Protein AF-A0A381VJJ0-F1 (afdb_monomer)

pLDDT: mean 94.9, std 9.81, range [39.0, 98.88]

Solvent-accessible surface area (backbone atoms only — not comparable to full-atom values): 10688 Å² total; per-residue (Å²): 139,96,81,84,80,73,72,69,49,71,66,36,30,53,50,20,60,63,44,34,58,48,12,39,58,33,55,60,83,26,40,67,36,58,73,66,89,58,68,87,66,42,59,79,47,52,58,55,53,30,65,76,66,66,60,49,62,73,43,30,40,36,33,40,50,33,49,38,34,56,57,55,45,42,50,48,73,74,34,70,64,38,42,60,36,30,27,16,73,27,61,51,28,51,76,65,29,49,76,95,42,43,93,38,42,46,74,39,46,63,56,58,61,99,63,57,72,55,70,22,39,28,28,38,24,65,74,32,56,32,50,28,50,65,72,43,31,36,38,22,41,34,40,45,57,44,28,22,66,77,42,33,39,38,28,36,54,35,26,92,49,69,69,33,41,55,48,39,66,50,68,57,53,48,66,61,38,74,39,44,59,68,55,46,55,52,48,32,59,76,29,67,46,78,51,52,74,47,74,46,70,108

Radius of gyration: 16.68 Å; Cα contacts (8 Å, |Δi|>4): 394; chains: 1; bounding box: 37×37×48 Å

Sequence (202 aa):
VKSRASSKSEKDRSLAKEFGEAFFDGDRSHGYGGFNYNPRFWEPVIPTFIEHWNLKSGDSILDVGCAKGFMIFDFYRMIEGLKVSGIDISEYAIKNSVKEVQDFIQVASADNLPYEDNSFDYAISITTVHNLERDGVIKALRELERVSRKGSFITVDAYTNNDEKERMYAWNLTAKTILHVDEWKELFKEAEYKGDYYWFMP

Organism: NCBI:txid408172

InterPro domains:
  IPR025714 Methyltran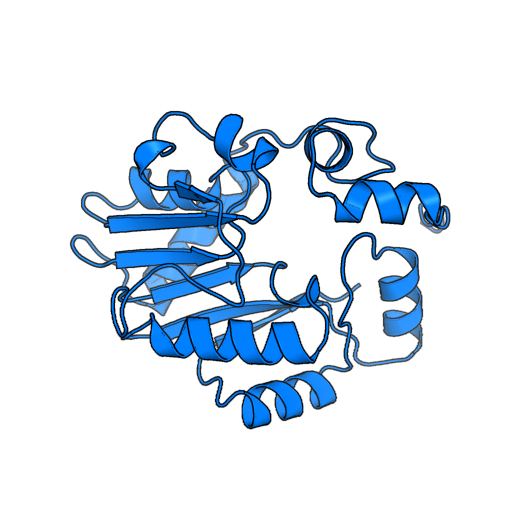sferase domain [PF13847] (56-191)
  IPR029063 S-adenosyl-L-methionine-dependent methyltransferase superfamily [G3DSA:3.40.50.150] (44-198)
  IPR029063 S-adenosyl-L-methionine-dependent methyltransferase superfamily [SSF53335] (17-201)

Mean predicted aligned error: 3.63 Å

Structure (mmCIF, N/CA/C/O backbone):
data_AF-A0A381VJJ0-F1
#
_entry.id   AF-A0A381VJJ0-F1
#
loop_
_atom_site.group_PDB
_atom_site.id
_atom_site.type_symbol
_atom_site.label_atom_id
_atom_site.label_alt_id
_atom_site.label_comp_id
_atom_site.label_asym_id
_atom_site.label_entity_id
_atom_site.label_seq_id
_atom_site.pdbx_PDB_ins_code
_atom_site.Cartn_x
_atom_site.Cartn_y
_atom_site.Cartn_z
_atom_site.occupancy
_atom_site.B_iso_or_equiv
_atom_site.auth_seq_id
_atom_site.auth_comp_id
_atom_site.auth_asym_id
_atom_site.auth_atom_id
_atom_site.pdbx_PDB_model_num
ATOM 1 N N . VAL A 1 1 ? -5.357 4.025 -31.459 1.00 39.44 1 VAL A N 1
ATOM 2 C CA . VAL A 1 1 ? -4.574 5.078 -30.768 1.00 39.44 1 VAL A CA 1
ATOM 3 C C . VAL A 1 1 ? -3.246 4.467 -30.315 1.00 39.44 1 VAL A C 1
ATOM 5 O O . VAL A 1 1 ? -3.155 3.939 -29.220 1.00 39.44 1 VAL A O 1
ATOM 8 N N . LYS A 1 2 ? -2.249 4.418 -31.211 1.00 39.00 2 LYS A N 1
ATOM 9 C CA . LYS A 1 2 ? -0.909 3.827 -30.994 1.00 39.00 2 LYS A CA 1
ATOM 10 C C . LYS A 1 2 ? 0.119 4.942 -30.744 1.00 39.00 2 LYS A C 1
ATOM 12 O O . LYS A 1 2 ? 1.057 5.120 -31.509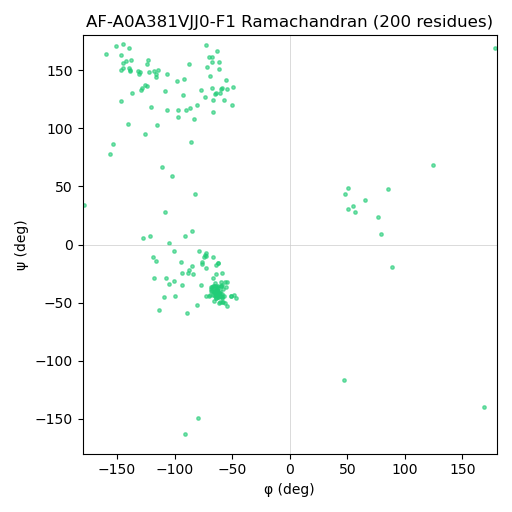 1.00 39.00 2 LYS A O 1
ATOM 17 N N . SER A 1 3 ? -0.088 5.756 -29.713 1.00 43.22 3 SER A N 1
ATOM 18 C CA . SER A 1 3 ? 0.877 6.803 -29.356 1.00 43.22 3 SER A CA 1
ATOM 19 C C . SER A 1 3 ? 0.790 7.139 -27.871 1.00 43.22 3 SER A C 1
ATOM 21 O O . SER A 1 3 ? 0.031 8.031 -27.498 1.00 43.22 3 SER A O 1
ATOM 23 N N . ARG A 1 4 ? 1.519 6.394 -27.029 1.00 43.59 4 ARG A N 1
ATOM 24 C CA . ARG A 1 4 ? 2.005 6.827 -25.694 1.00 43.59 4 ARG A CA 1
ATOM 25 C C . ARG A 1 4 ? 2.839 5.754 -24.973 1.00 43.59 4 ARG A C 1
ATOM 27 O O . ARG A 1 4 ? 2.828 5.671 -23.756 1.00 43.59 4 ARG A O 1
ATOM 34 N N . ALA A 1 5 ? 3.601 4.952 -25.712 1.00 47.62 5 ALA A N 1
ATOM 35 C CA . ALA A 1 5 ? 4.663 4.136 -25.129 1.00 47.62 5 ALA A CA 1
ATOM 36 C C . ALA A 1 5 ? 6.008 4.702 -25.597 1.00 47.62 5 ALA A C 1
ATOM 38 O O . ALA A 1 5 ? 6.703 4.100 -26.407 1.00 47.62 5 ALA A O 1
ATOM 39 N N . SER A 1 6 ? 6.351 5.916 -25.158 1.00 56.00 6 SER A N 1
ATOM 40 C CA . SER A 1 6 ? 7.765 6.288 -25.126 1.00 56.00 6 SER A CA 1
ATOM 41 C C . SER A 1 6 ? 8.402 5.395 -24.065 1.00 56.00 6 SER A C 1
ATOM 43 O O . SER A 1 6 ? 8.023 5.491 -22.895 1.00 56.00 6 SER A O 1
ATOM 45 N N . SER A 1 7 ? 9.300 4.496 -24.466 1.00 60.31 7 SER A N 1
ATOM 46 C CA . SER A 1 7 ? 10.052 3.651 -23.539 1.00 60.31 7 SER A CA 1
ATOM 47 C C . SER A 1 7 ? 10.671 4.521 -22.442 1.00 60.31 7 SER A C 1
ATOM 49 O O . SER A 1 7 ? 11.431 5.441 -22.748 1.00 60.31 7 SER A O 1
ATOM 51 N N . LYS A 1 8 ? 10.319 4.261 -21.180 1.00 73.88 8 LYS A N 1
ATOM 52 C CA . LYS A 1 8 ? 10.880 4.977 -20.025 1.00 73.88 8 LYS A CA 1
ATOM 53 C C . LYS A 1 8 ? 12.373 4.687 -19.925 1.00 73.88 8 LYS A C 1
ATOM 55 O O . LYS A 1 8 ? 12.755 3.514 -19.971 1.00 73.88 8 LYS A O 1
ATOM 60 N N . SER A 1 9 ? 13.197 5.727 -19.796 1.00 85.06 9 SER A N 1
ATOM 61 C CA . SER A 1 9 ? 14.645 5.547 -19.688 1.00 85.06 9 SER A CA 1
ATOM 62 C C . SER A 1 9 ? 15.014 4.869 -18.365 1.00 85.06 9 SER A C 1
ATOM 64 O O . SER A 1 9 ? 14.268 4.939 -17.386 1.00 85.06 9 SER A O 1
ATOM 66 N N . GLU A 1 10 ? 16.178 4.221 -18.305 1.00 85.75 10 GLU A N 1
ATOM 67 C CA . GLU A 1 10 ? 16.691 3.658 -17.046 1.00 85.75 10 GLU A CA 1
ATOM 68 C C . GLU A 1 10 ? 16.856 4.734 -15.968 1.00 85.75 10 GLU A C 1
ATOM 70 O O . GLU A 1 10 ? 16.573 4.487 -14.798 1.00 85.75 10 GLU A O 1
ATOM 75 N N . LYS A 1 11 ? 17.227 5.955 -16.375 1.00 88.31 11 LYS A N 1
ATOM 76 C CA . LYS A 1 11 ? 17.308 7.114 -15.485 1.00 88.31 11 LYS A CA 1
ATOM 77 C C . LYS A 1 11 ? 15.945 7.462 -14.883 1.00 88.31 11 LYS A C 1
ATOM 79 O O . LYS A 1 11 ? 15.864 7.662 -13.674 1.00 88.31 11 LYS A O 1
ATOM 84 N N . ASP A 1 12 ? 14.882 7.481 -15.692 1.00 88.94 12 ASP A N 1
ATOM 85 C CA . ASP A 1 12 ? 13.526 7.749 -15.195 1.00 88.94 12 ASP A CA 1
ATOM 86 C C . ASP A 1 12 ? 13.083 6.680 -14.195 1.00 88.94 12 ASP A C 1
ATOM 88 O O . ASP A 1 12 ? 12.519 7.001 -13.154 1.00 88.94 12 ASP A O 1
ATOM 92 N N . ARG A 1 13 ? 13.377 5.405 -14.485 1.00 90.12 13 ARG A N 1
ATOM 93 C CA . ARG A 1 13 ? 13.062 4.278 -13.593 1.00 90.12 13 ARG A CA 1
ATOM 94 C C . ARG A 1 13 ? 13.844 4.350 -12.283 1.00 90.12 13 ARG A C 1
ATOM 96 O O . ARG A 1 13 ? 13.287 4.030 -11.240 1.00 90.12 13 ARG A O 1
ATOM 103 N N . SER A 1 14 ? 15.112 4.761 -12.323 1.00 91.00 14 SER A N 1
ATOM 104 C CA . SER A 1 14 ? 15.922 4.953 -11.114 1.00 91.00 14 SER A CA 1
ATOM 105 C C . SER A 1 14 ? 15.310 6.021 -10.212 1.00 91.00 14 SER A C 1
ATOM 107 O O . SER A 1 14 ? 15.063 5.745 -9.045 1.00 91.00 14 SER A O 1
ATOM 109 N N . LEU A 1 15 ? 14.984 7.191 -10.773 1.00 91.88 15 LEU A N 1
ATOM 110 C CA . LEU A 1 15 ? 14.352 8.285 -10.029 1.00 91.88 15 LEU A CA 1
ATOM 111 C C . LEU A 1 15 ? 12.967 7.895 -9.495 1.00 91.88 15 LEU A C 1
ATOM 113 O O . LEU A 1 15 ? 12.618 8.228 -8.367 1.00 91.88 15 LEU A O 1
ATOM 117 N N . ALA A 1 16 ? 12.180 7.156 -10.282 1.00 92.94 16 ALA A N 1
ATOM 118 C CA . ALA A 1 16 ? 10.869 6.671 -9.859 1.00 92.94 16 ALA A CA 1
ATOM 119 C C . ALA A 1 16 ? 10.960 5.755 -8.627 1.00 92.94 16 ALA A C 1
ATOM 121 O O . ALA A 1 16 ? 10.153 5.865 -7.708 1.00 92.94 16 ALA A O 1
ATOM 122 N N . LYS A 1 17 ? 11.963 4.867 -8.594 1.00 93.75 17 LYS A N 1
ATOM 123 C CA . LYS A 1 17 ? 12.179 3.880 -7.521 1.00 93.75 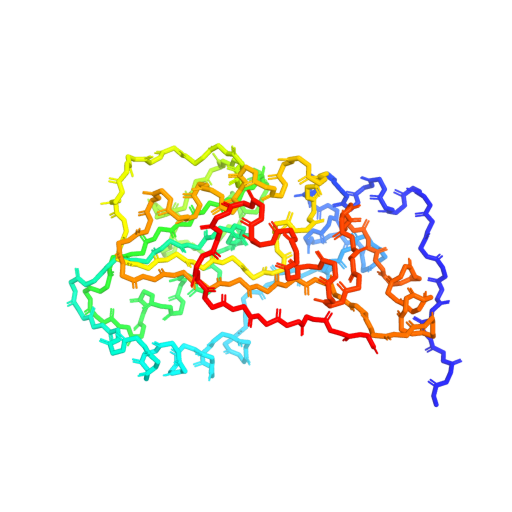17 LYS A CA 1
ATOM 124 C C . LYS A 1 17 ? 12.686 4.478 -6.209 1.00 93.75 17 LYS A C 1
ATOM 126 O O . LYS A 1 17 ? 12.715 3.768 -5.210 1.00 93.75 17 LYS A O 1
ATOM 131 N N . GLU A 1 18 ? 13.072 5.751 -6.200 1.00 94.81 18 GLU A N 1
ATOM 132 C CA . GLU A 1 18 ? 13.364 6.486 -4.965 1.00 94.81 18 GLU A CA 1
ATOM 133 C C . GLU A 1 18 ? 12.081 6.889 -4.227 1.00 94.81 18 GLU A C 1
ATOM 135 O O . GLU A 1 18 ? 12.143 7.237 -3.051 1.00 94.81 18 GLU A O 1
ATOM 140 N N . PHE A 1 19 ? 10.924 6.865 -4.907 1.00 96.62 19 PHE A N 1
ATOM 141 C CA . PHE A 1 19 ? 9.634 7.303 -4.366 1.00 96.62 19 PHE A CA 1
ATOM 142 C C . PHE A 1 19 ? 9.700 8.700 -3.720 1.00 96.62 19 PHE A C 1
ATOM 144 O O . PHE A 1 19 ? 8.987 8.997 -2.768 1.00 96.62 19 PHE A O 1
ATOM 151 N N . GLY A 1 20 ? 10.575 9.575 -4.220 1.00 96.81 20 GLY A N 1
ATOM 152 C CA . GLY A 1 20 ? 10.756 10.935 -3.715 1.00 96.81 20 GLY A CA 1
ATOM 153 C C . GLY A 1 20 ? 9.866 11.963 -4.415 1.00 96.81 20 GLY A C 1
ATOM 154 O O . GLY A 1 20 ? 8.920 11.632 -5.133 1.00 96.81 20 GLY A O 1
ATOM 155 N N . GLU A 1 21 ? 10.226 13.236 -4.263 1.00 97.31 21 GLU A N 1
ATOM 156 C CA . GLU A 1 21 ? 9.551 14.365 -4.918 1.00 97.31 21 GLU A CA 1
ATOM 157 C C . GLU A 1 21 ? 9.387 14.158 -6.427 1.00 97.31 21 GLU A C 1
ATOM 159 O O . GLU A 1 21 ? 8.302 14.362 -6.964 1.00 97.31 21 GLU A O 1
ATOM 164 N N . ALA A 1 22 ? 10.435 13.683 -7.110 1.00 95.69 22 ALA A N 1
ATOM 165 C CA . ALA A 1 22 ? 10.405 13.462 -8.553 1.00 95.69 22 ALA A CA 1
ATOM 166 C C . ALA A 1 22 ? 9.290 12.493 -8.983 1.00 95.69 22 ALA A C 1
ATOM 168 O O . ALA A 1 22 ? 8.646 12.722 -10.006 1.00 95.69 22 ALA A O 1
ATOM 169 N N . PHE A 1 23 ? 9.042 11.442 -8.195 1.00 96.38 23 PHE A N 1
ATOM 170 C CA . PHE A 1 23 ? 7.993 10.461 -8.461 1.00 96.38 23 PHE A CA 1
ATOM 171 C C . PHE A 1 23 ? 6.598 11.039 -8.196 1.00 96.38 23 PHE A C 1
ATOM 173 O O . PHE A 1 23 ? 5.691 10.855 -9.007 1.00 96.38 23 PHE A O 1
ATOM 180 N N . PHE A 1 24 ? 6.408 11.754 -7.087 1.00 96.94 24 PHE A N 1
ATOM 181 C CA . PHE A 1 24 ? 5.088 12.257 -6.703 1.00 96.94 24 PHE A CA 1
ATOM 182 C C . PHE A 1 24 ? 4.689 13.535 -7.447 1.00 96.94 24 PHE A C 1
ATOM 184 O O . PHE A 1 24 ? 3.619 13.578 -8.055 1.00 96.94 24 PHE A O 1
ATOM 191 N N . ASP A 1 25 ? 5.548 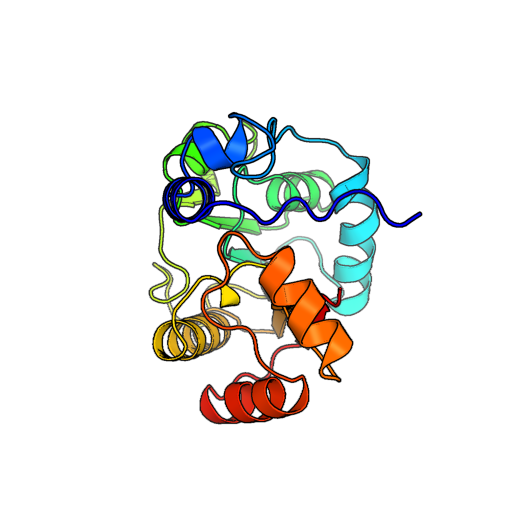14.550 -7.444 1.00 96.50 25 ASP A N 1
ATOM 192 C CA . ASP A 1 25 ? 5.221 15.914 -7.881 1.00 96.50 25 ASP A CA 1
ATOM 193 C C . ASP A 1 25 ? 6.197 16.488 -8.924 1.00 96.50 25 ASP A C 1
ATOM 195 O O . ASP A 1 25 ? 6.066 17.645 -9.320 1.00 96.50 25 ASP A O 1
ATOM 199 N N . GLY A 1 26 ? 7.152 15.684 -9.401 1.00 93.56 26 GLY A N 1
ATOM 200 C CA . GLY A 1 26 ? 8.068 16.051 -10.482 1.00 93.56 26 GLY A CA 1
ATOM 201 C C . GLY A 1 26 ? 7.461 15.936 -11.884 1.00 93.56 26 GLY A C 1
ATOM 202 O O . GLY A 1 26 ? 6.267 16.125 -12.101 1.00 93.56 26 GLY A O 1
ATOM 203 N N . ASP A 1 27 ? 8.295 15.624 -12.879 1.00 92.12 27 ASP A N 1
ATOM 204 C CA . ASP A 1 27 ? 7.814 15.381 -14.245 1.00 92.12 27 ASP A CA 1
ATOM 205 C C . ASP A 1 27 ? 6.995 14.080 -14.339 1.00 92.12 27 ASP A C 1
ATOM 207 O O . ASP A 1 27 ? 7.308 13.065 -13.709 1.00 92.12 27 ASP A O 1
ATOM 211 N N . ARG A 1 28 ? 5.969 14.073 -15.197 1.00 89.38 28 ARG A N 1
ATOM 212 C CA . ARG A 1 28 ? 5.138 12.890 -15.474 1.00 89.38 28 ARG A CA 1
ATOM 213 C C . ARG A 1 28 ? 5.940 11.727 -16.081 1.00 89.38 28 ARG A C 1
ATOM 215 O O . ARG A 1 28 ? 5.464 10.588 -16.110 1.00 89.38 28 ARG A O 1
ATOM 222 N N . SER A 1 29 ? 7.150 11.972 -16.583 1.00 87.75 29 SER A N 1
ATOM 223 C CA . SER A 1 29 ? 8.089 10.935 -17.001 1.00 87.75 29 SER A CA 1
ATOM 224 C C . SER A 1 29 ? 8.514 10.035 -15.837 1.00 87.75 29 SER A C 1
ATOM 226 O O . SER A 1 29 ? 8.627 8.828 -16.060 1.00 87.75 29 SER A O 1
ATOM 228 N N . HIS A 1 30 ? 8.658 10.585 -14.628 1.00 89.00 30 HIS A N 1
ATOM 229 C CA . HIS A 1 30 ? 9.230 9.916 -13.456 1.00 89.00 30 HIS A CA 1
ATOM 230 C C . HIS A 1 30 ? 8.195 9.255 -12.541 1.00 89.00 30 HIS A C 1
ATOM 232 O O . HIS A 1 30 ? 8.565 8.453 -11.697 1.00 89.00 30 HIS A O 1
ATOM 238 N N . GLY A 1 31 ? 6.910 9.571 -12.676 1.00 92.00 31 GLY A N 1
ATOM 239 C CA . GLY A 1 31 ? 5.883 9.056 -11.775 1.00 92.00 31 GLY A CA 1
ATOM 240 C C . GLY A 1 31 ? 4.560 9.774 -11.966 1.00 92.00 31 GLY A C 1
ATOM 241 O O . GLY A 1 31 ? 4.175 10.060 -13.099 1.00 92.00 31 GLY A O 1
ATOM 242 N N . TYR A 1 32 ? 3.852 10.062 -10.877 1.00 92.12 32 TYR A N 1
ATOM 243 C CA . TYR A 1 32 ? 2.535 10.701 -10.856 1.00 92.12 32 TYR A CA 1
ATOM 244 C C . TYR A 1 32 ? 2.506 12.092 -11.494 1.00 92.12 32 TYR A C 1
ATOM 246 O O . TYR A 1 32 ? 1.534 12.407 -12.181 1.00 92.12 32 TYR A O 1
ATOM 254 N N . GLY A 1 33 ? 3.574 12.877 -11.345 1.00 89.94 33 GLY A N 1
ATOM 255 C CA . GLY A 1 33 ? 3.706 14.195 -11.966 1.00 89.94 33 GLY A CA 1
ATOM 256 C C . GLY A 1 33 ? 2.709 15.238 -11.450 1.00 89.94 33 GLY A C 1
ATOM 257 O O . GLY A 1 33 ? 2.152 16.001 -12.239 1.00 89.94 33 GLY A O 1
ATOM 258 N N . GLY A 1 34 ? 2.424 15.204 -10.145 1.00 93.31 34 GLY A N 1
ATOM 259 C CA . GLY A 1 34 ? 1.447 16.056 -9.465 1.00 93.31 34 GLY A CA 1
ATOM 260 C C . GLY A 1 34 ? 0.405 15.230 -8.716 1.00 93.31 34 GLY A C 1
ATOM 261 O O . GLY A 1 34 ? -0.770 15.200 -9.098 1.00 93.31 34 GLY A O 1
ATOM 262 N N . PHE A 1 35 ? 0.825 14.547 -7.652 1.00 95.69 35 PHE A N 1
ATOM 263 C CA . PHE A 1 35 ? -0.027 13.650 -6.878 1.00 95.69 35 PHE A CA 1
ATOM 264 C C . PHE A 1 35 ? -0.800 14.435 -5.818 1.00 95.69 35 PHE A C 1
ATOM 266 O O . PHE A 1 35 ? -0.342 14.613 -4.690 1.00 95.69 35 PHE A O 1
ATOM 273 N N . ASN A 1 36 ? -1.972 14.935 -6.203 1.00 96.94 36 ASN A N 1
ATOM 274 C CA . ASN A 1 36 ? -2.854 15.722 -5.346 1.00 96.94 36 ASN A CA 1
ATOM 275 C C . ASN A 1 36 ? -4.159 14.980 -5.077 1.00 96.94 36 ASN A C 1
ATOM 277 O O . ASN A 1 36 ? -4.646 14.230 -5.928 1.00 96.94 36 ASN A O 1
ATOM 281 N N . TYR A 1 37 ? -4.737 15.238 -3.906 1.00 97.81 37 TYR A N 1
ATOM 282 C CA . TYR A 1 37 ? -6.012 14.657 -3.523 1.00 97.81 37 TYR A CA 1
ATOM 283 C C . TYR A 1 37 ? -7.104 15.034 -4.534 1.00 97.81 37 TYR A C 1
ATOM 285 O O . TYR A 1 37 ? -7.232 16.191 -4.943 1.00 97.81 37 TYR A O 1
ATOM 293 N N . ASN A 1 38 ? -7.900 14.045 -4.937 1.00 97.50 38 ASN A N 1
ATOM 294 C CA . ASN A 1 38 ? -9.089 14.260 -5.745 1.00 97.50 38 ASN A CA 1
ATOM 295 C C . ASN A 1 38 ? -10.155 13.223 -5.357 1.00 97.50 38 ASN A C 1
ATOM 297 O O . ASN A 1 38 ? -9.888 12.024 -5.491 1.00 97.50 38 ASN A O 1
ATOM 301 N N . PRO A 1 39 ? -11.359 13.661 -4.947 1.00 96.75 39 PRO A N 1
ATOM 302 C CA . PRO A 1 39 ? -12.411 12.773 -4.450 1.00 96.75 39 PRO A CA 1
ATOM 303 C C . PRO A 1 39 ? -12.844 11.706 -5.459 1.00 96.75 39 PRO A C 1
ATOM 305 O O . PRO A 1 39 ? -13.281 10.632 -5.075 1.00 96.75 39 PRO A O 1
ATOM 308 N N . ARG A 1 40 ? -12.664 11.940 -6.766 1.00 97.31 40 ARG A N 1
ATOM 309 C CA . ARG A 1 40 ? -13.094 10.999 -7.815 1.00 97.31 40 ARG A CA 1
ATOM 310 C C . ARG A 1 40 ? -12.410 9.628 -7.772 1.00 97.31 40 ARG A C 1
ATOM 312 O O . ARG A 1 40 ? -12.831 8.745 -8.511 1.00 97.31 40 ARG A O 1
ATOM 319 N N . PHE A 1 41 ? -11.299 9.500 -7.046 1.00 95.62 41 PHE A N 1
ATOM 320 C CA . PHE A 1 41 ? -10.494 8.282 -7.043 1.00 95.62 41 PHE A CA 1
ATOM 321 C C . PHE A 1 41 ? -10.955 7.298 -5.972 1.00 95.62 41 PHE A C 1
ATOM 323 O O . PHE A 1 41 ? -11.341 6.190 -6.328 1.00 95.62 41 PHE A O 1
ATOM 330 N N . TRP A 1 42 ? -10.942 7.692 -4.695 1.00 97.62 42 TRP A N 1
ATOM 331 C CA . TRP A 1 42 ? -11.217 6.766 -3.593 1.00 97.62 42 TRP A CA 1
ATOM 332 C C . TRP A 1 42 ? -12.639 6.873 -3.036 1.00 97.62 42 TRP A C 1
ATOM 334 O O . TRP A 1 42 ? -13.187 5.823 -2.712 1.00 97.62 42 TRP A O 1
ATOM 344 N N . GLU A 1 43 ? -13.301 8.043 -3.036 1.00 97.94 43 GLU A N 1
ATOM 345 C CA . GLU A 1 43 ? -14.713 8.154 -2.597 1.00 97.94 43 GLU A CA 1
ATOM 346 C C . GLU A 1 43 ? -15.644 7.104 -3.220 1.00 97.94 43 GLU A C 1
ATOM 348 O O . GLU A 1 43 ? -16.447 6.534 -2.485 1.00 97.94 43 GLU A O 1
ATOM 353 N N . PRO A 1 44 ? -15.571 6.796 -4.534 1.00 97.81 44 PRO A N 1
ATOM 354 C CA . PRO A 1 44 ? -16.458 5.800 -5.134 1.00 97.81 44 PRO A CA 1
ATOM 355 C C . PRO A 1 44 ? -16.064 4.356 -4.799 1.00 97.81 44 PRO A C 1
ATOM 357 O O . PRO A 1 44 ? -16.851 3.444 -5.030 1.00 97.81 44 PRO A O 1
ATOM 360 N N . VAL A 1 45 ? -14.846 4.140 -4.294 1.00 96.75 45 VAL A N 1
ATOM 361 C CA . VAL A 1 45 ? -14.285 2.820 -3.974 1.00 96.75 45 VAL A CA 1
ATOM 362 C C . VAL A 1 45 ? -14.533 2.452 -2.513 1.00 96.75 45 VAL A C 1
ATOM 364 O O . VAL A 1 45 ? -14.794 1.286 -2.228 1.00 96.75 45 VAL A O 1
ATOM 367 N N . ILE A 1 46 ? -14.507 3.423 -1.588 1.00 97.94 46 ILE A N 1
ATOM 368 C CA . ILE A 1 46 ? -14.756 3.175 -0.157 1.00 97.94 46 ILE A CA 1
ATOM 369 C C . ILE A 1 46 ? -16.062 2.385 0.084 1.00 97.94 46 ILE A C 1
ATOM 371 O O . ILE A 1 46 ? -16.005 1.409 0.834 1.00 97.94 46 ILE A O 1
ATOM 375 N N . PRO A 1 47 ? -17.210 2.691 -0.565 1.00 98.12 47 PRO A N 1
ATOM 376 C CA . PRO A 1 47 ? -18.440 1.914 -0.401 1.00 98.12 47 PRO A CA 1
ATOM 377 C C . PRO A 1 47 ? -18.295 0.422 -0.717 1.00 98.12 47 PRO A C 1
ATOM 379 O O . PRO A 1 47 ? -18.923 -0.394 -0.050 1.00 98.12 47 PRO A O 1
ATOM 382 N N . THR A 1 48 ? -17.433 0.049 -1.667 1.00 97.56 48 THR A N 1
ATOM 383 C CA . THR A 1 48 ? -17.164 -1.357 -1.997 1.00 97.56 48 THR A CA 1
ATOM 384 C C . THR A 1 48 ? -16.489 -2.083 -0.834 1.00 97.56 48 THR A C 1
ATOM 386 O O . THR A 1 48 ? -16.858 -3.211 -0.522 1.00 97.56 48 THR A O 1
ATOM 389 N N . PHE A 1 49 ? -15.541 -1.438 -0.143 1.00 97.56 49 PHE A N 1
ATOM 390 C CA . PHE A 1 49 ? -14.934 -2.006 1.066 1.00 97.56 49 PHE A CA 1
ATOM 391 C C . PHE A 1 49 ? -15.929 -2.073 2.230 1.00 97.56 49 PHE A C 1
ATOM 393 O O . PHE A 1 49 ? -15.920 -3.049 2.980 1.00 97.56 49 PHE A O 1
ATOM 400 N N . ILE A 1 50 ? -16.810 -1.072 2.363 1.00 97.38 50 ILE A N 1
ATOM 401 C CA . ILE A 1 50 ? -17.891 -1.097 3.359 1.00 97.38 50 ILE A CA 1
ATOM 402 C C . ILE A 1 50 ? -18.792 -2.305 3.133 1.00 97.38 50 ILE A C 1
ATOM 404 O O . ILE A 1 50 ? -19.056 -3.037 4.079 1.00 97.38 50 ILE A O 1
ATOM 408 N N . GLU A 1 51 ? -19.241 -2.530 1.900 1.00 97.94 51 GLU A N 1
ATOM 409 C CA . GLU A 1 51 ? -20.121 -3.648 1.567 1.00 97.94 51 GLU A CA 1
ATOM 410 C C . GLU A 1 51 ? -19.421 -5.000 1.754 1.00 97.94 51 GLU A C 1
ATOM 412 O O . GLU A 1 51 ? -19.959 -5.879 2.426 1.00 97.94 51 GLU A O 1
ATOM 417 N N . HIS A 1 52 ? -18.204 -5.148 1.223 1.00 97.69 52 HIS A N 1
ATOM 418 C CA . HIS A 1 52 ? -17.454 -6.407 1.250 1.00 97.69 52 HIS A CA 1
ATOM 419 C C . HIS A 1 52 ? -17.115 -6.874 2.671 1.00 97.69 52 HIS A C 1
ATOM 421 O O . HIS A 1 52 ? -17.262 -8.049 3.001 1.00 97.69 52 HIS A O 1
ATOM 427 N N . TRP A 1 53 ? -16.697 -5.951 3.539 1.00 97.56 53 TRP A N 1
ATOM 428 C CA . TRP A 1 53 ? -16.256 -6.269 4.901 1.00 97.56 53 TRP A CA 1
ATOM 429 C C . TRP A 1 53 ? -17.260 -5.910 5.993 1.00 97.56 53 TRP A C 1
ATOM 431 O O . TRP A 1 53 ? -16.978 -6.112 7.178 1.00 97.56 53 TRP A O 1
ATOM 441 N N . ASN A 1 54 ? -18.428 -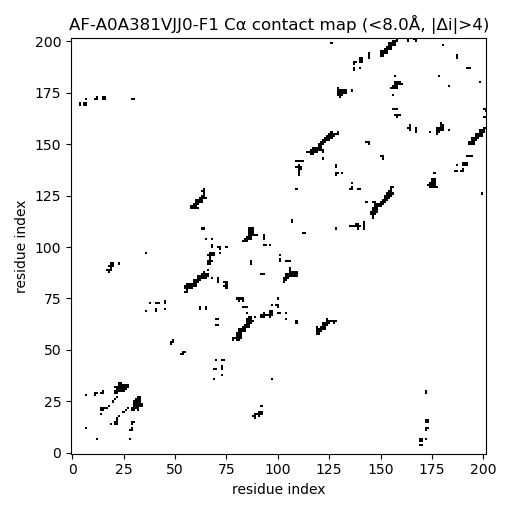5.379 5.620 1.00 97.00 54 ASN A N 1
ATOM 442 C CA . ASN A 1 54 ? -19.370 -4.759 6.552 1.00 97.00 54 ASN A CA 1
ATOM 443 C C . ASN A 1 54 ? -18.653 -3.769 7.495 1.00 97.00 54 ASN A C 1
ATOM 445 O O . ASN A 1 54 ? -18.839 -3.803 8.718 1.00 97.00 54 ASN A O 1
ATOM 449 N N . LEU A 1 55 ? -17.761 -2.958 6.912 1.00 96.44 55 LEU A N 1
ATOM 450 C CA . LEU A 1 55 ? -16.846 -2.081 7.638 1.00 96.44 55 LEU A CA 1
ATOM 451 C C . LEU A 1 55 ? -17.636 -1.006 8.387 1.00 96.44 55 LEU A C 1
ATOM 453 O O . LEU A 1 55 ? -18.481 -0.323 7.805 1.00 96.44 55 LEU A O 1
ATOM 457 N N . LYS A 1 56 ? -17.362 -0.842 9.681 1.00 96.12 56 LYS A N 1
ATOM 458 C CA . LYS A 1 56 ? -18.162 0.020 10.558 1.00 96.12 56 LYS A CA 1
ATOM 459 C C . LYS A 1 56 ? -17.323 0.734 11.611 1.00 96.12 56 LYS A C 1
ATOM 461 O O . LYS A 1 56 ? -16.143 0.459 11.811 1.00 96.12 56 LYS A O 1
ATOM 466 N N . SER A 1 57 ? -17.982 1.647 12.320 1.00 97.88 57 SER A N 1
ATOM 467 C CA . SER A 1 57 ? -17.416 2.333 13.480 1.00 97.88 57 SER A CA 1
ATOM 468 C C . SER A 1 57 ? -16.790 1.347 14.473 1.00 97.88 57 SER A C 1
ATOM 470 O O . SER A 1 57 ? -17.385 0.315 14.799 1.00 97.88 57 SER A O 1
ATOM 472 N N . GLY A 1 58 ? -15.596 1.673 14.963 1.00 97.81 58 GLY A N 1
ATOM 473 C CA . GLY A 1 58 ? -14.832 0.852 15.898 1.00 97.81 58 GLY A CA 1
ATOM 474 C C . GLY A 1 58 ? -13.900 -0.180 15.256 1.00 97.81 58 GLY A C 1
ATOM 475 O O . GLY A 1 58 ? -12.959 -0.591 15.944 1.00 97.81 58 GLY A O 1
ATOM 476 N N . ASP A 1 59 ? -14.103 -0.549 13.983 1.00 98.50 59 ASP A N 1
ATOM 477 C CA . ASP A 1 59 ? -13.147 -1.382 13.243 1.00 98.50 59 ASP A CA 1
ATOM 478 C C . ASP A 1 59 ? -11.830 -0.617 12.996 1.00 98.50 59 ASP A C 1
ATOM 480 O O . ASP A 1 59 ? -11.774 0.618 13.091 1.00 98.50 59 ASP A O 1
ATOM 484 N N . SER A 1 60 ? -10.756 -1.347 12.681 1.00 98.81 60 SER A N 1
ATOM 485 C CA . SER A 1 60 ? -9.454 -0.766 12.328 1.00 98.81 60 SER A CA 1
ATOM 486 C C . SER A 1 60 ? -8.927 -1.225 10.969 1.00 98.81 60 SER A C 1
ATOM 488 O O . SER A 1 60 ? -8.965 -2.413 10.649 1.00 98.81 60 SER A O 1
ATOM 490 N N . ILE A 1 61 ? -8.398 -0.283 10.186 1.00 98.69 61 ILE A N 1
ATOM 491 C CA . ILE A 1 61 ? -7.867 -0.531 8.843 1.00 98.69 61 ILE A CA 1
ATOM 492 C C . ILE A 1 61 ? -6.447 0.018 8.685 1.00 98.69 61 ILE A C 1
ATOM 494 O O . ILE A 1 61 ? -6.165 1.147 9.091 1.00 98.69 61 ILE A O 1
ATOM 498 N N . LEU A 1 62 ? -5.568 -0.786 8.088 1.00 98.88 62 LEU A N 1
ATOM 499 C CA . LEU A 1 62 ? -4.219 -0.393 7.684 1.00 98.88 62 LEU A CA 1
ATOM 500 C C . LEU A 1 62 ? -4.134 -0.277 6.158 1.00 98.88 62 LEU A C 1
ATOM 502 O O . LEU A 1 62 ? -4.516 -1.210 5.461 1.00 98.88 62 LEU A O 1
ATOM 506 N N . ASP A 1 63 ? -3.573 0.815 5.647 1.00 98.88 63 ASP A N 1
ATOM 507 C CA . ASP A 1 63 ? -3.187 0.964 4.237 1.00 98.88 63 ASP A CA 1
ATOM 508 C C . ASP A 1 63 ? -1.658 0.885 4.076 1.00 98.88 63 ASP A C 1
ATOM 510 O O . ASP A 1 63 ? -0.914 1.721 4.597 1.00 98.88 63 ASP A O 1
ATOM 514 N N . VAL A 1 64 ? -1.183 -0.146 3.378 1.00 98.88 64 VAL A N 1
ATOM 515 C CA . VAL A 1 64 ? 0.232 -0.446 3.125 1.00 98.88 64 VAL A CA 1
ATOM 516 C C . VAL A 1 64 ? 0.636 0.087 1.750 1.00 98.88 64 VAL A C 1
ATOM 518 O O . VAL A 1 64 ? 0.272 -0.471 0.709 1.00 98.88 64 VAL A O 1
ATOM 521 N N . GLY A 1 65 ? 1.451 1.140 1.761 1.00 98.56 65 GLY A N 1
ATOM 522 C CA . GLY A 1 65 ? 1.742 1.995 0.609 1.00 98.56 65 GLY A CA 1
ATOM 523 C C . GLY A 1 65 ? 0.706 3.102 0.444 1.00 98.56 65 GLY A C 1
ATOM 524 O O . GLY A 1 65 ? 0.175 3.305 -0.646 1.00 98.56 65 GLY A O 1
ATOM 525 N N . CYS A 1 66 ? 0.386 3.793 1.540 1.00 98.56 66 CYS A N 1
ATOM 526 C CA . CYS A 1 66 ? -0.672 4.799 1.577 1.00 98.56 66 CYS A CA 1
ATOM 527 C C . CYS A 1 66 ? -0.310 6.105 0.850 1.00 98.56 66 CYS A C 1
ATOM 529 O O . CYS A 1 66 ? -1.163 6.990 0.690 1.00 98.56 66 CYS A O 1
ATOM 531 N N . ALA A 1 67 ? 0.944 6.254 0.411 1.00 98.50 67 ALA A N 1
ATOM 532 C CA . ALA A 1 67 ? 1.493 7.455 -0.191 1.00 98.50 67 ALA A CA 1
ATOM 533 C C . ALA A 1 67 ? 1.145 8.716 0.623 1.00 98.50 67 ALA A C 1
ATOM 535 O O . ALA A 1 67 ? 1.548 8.869 1.771 1.00 98.50 67 ALA A O 1
ATOM 536 N N . LYS A 1 68 ? 0.388 9.645 0.030 1.00 98.50 68 LYS A N 1
ATOM 537 C CA . LYS A 1 68 ? -0.043 10.899 0.670 1.00 98.50 68 LYS A CA 1
ATOM 538 C C . LYS A 1 68 ? -1.320 10.753 1.518 1.00 98.50 68 LYS A C 1
ATOM 540 O O . LYS A 1 68 ? -1.924 11.756 1.900 1.00 98.50 68 LYS A O 1
ATOM 545 N N . GLY A 1 69 ? -1.760 9.524 1.790 1.00 98.44 69 GLY A N 1
ATOM 546 C CA . GLY A 1 69 ? -2.872 9.215 2.690 1.00 98.44 69 GLY A CA 1
ATOM 547 C C . GLY A 1 69 ? -4.266 9.477 2.115 1.00 98.44 69 GLY A C 1
ATOM 548 O O . GLY A 1 69 ? -5.201 9.682 2.880 1.00 98.44 69 GLY A O 1
ATOM 549 N N . PHE A 1 70 ? -4.445 9.494 0.789 1.00 98.62 70 PHE A N 1
ATOM 550 C CA . PHE A 1 70 ? -5.736 9.856 0.177 1.00 98.62 70 PHE A CA 1
ATOM 551 C C . PHE A 1 70 ? -6.850 8.844 0.465 1.00 98.62 70 PHE A C 1
ATOM 553 O O . PHE A 1 70 ? -7.959 9.249 0.799 1.00 98.62 70 PHE A O 1
ATOM 560 N N . MET A 1 71 ? -6.563 7.542 0.381 1.00 98.50 71 MET A N 1
ATOM 561 C CA . MET A 1 71 ? -7.554 6.513 0.712 1.00 98.50 71 MET A CA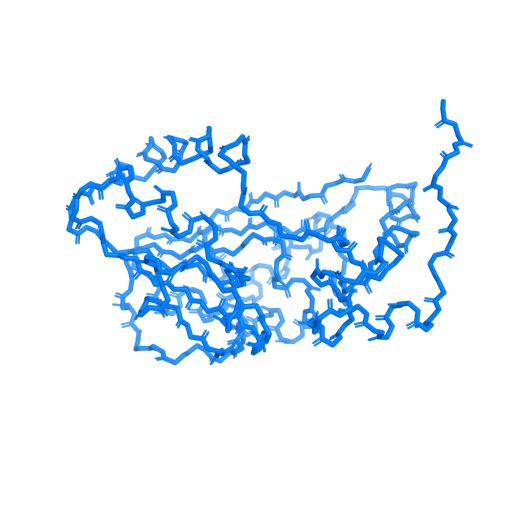 1
ATOM 562 C C . MET A 1 71 ? -7.860 6.508 2.216 1.00 98.50 71 MET A C 1
ATOM 564 O O . MET A 1 71 ? -9.018 6.418 2.613 1.00 98.50 71 MET A O 1
ATOM 568 N N . ILE A 1 72 ? -6.830 6.688 3.049 1.00 98.38 72 ILE A N 1
ATOM 569 C CA . ILE A 1 72 ? -6.962 6.832 4.505 1.00 98.38 72 ILE A CA 1
ATOM 570 C C . ILE A 1 72 ? -7.846 8.028 4.879 1.00 98.38 72 ILE A C 1
ATOM 572 O O . ILE A 1 72 ? -8.712 7.899 5.742 1.00 98.38 72 ILE A O 1
ATOM 576 N N . PHE A 1 73 ? -7.681 9.167 4.204 1.00 98.62 73 PHE A N 1
ATOM 577 C CA . PHE A 1 73 ? -8.529 10.344 4.385 1.00 98.62 73 PHE A CA 1
ATOM 578 C C . PHE A 1 73 ? -9.996 10.073 4.039 1.00 98.62 73 PHE A C 1
ATOM 580 O O . PHE A 1 73 ? -10.884 10.474 4.794 1.00 98.62 73 PHE A O 1
ATOM 587 N N . ASP A 1 74 ? -10.256 9.350 2.951 1.00 98.56 74 ASP A N 1
ATOM 588 C CA . ASP A 1 74 ? -11.620 9.018 2.536 1.00 98.56 74 ASP A CA 1
ATOM 589 C C . ASP A 1 74 ? -12.287 8.031 3.498 1.00 98.56 74 ASP A C 1
ATOM 591 O O . ASP A 1 74 ? -13.410 8.278 3.935 1.00 98.56 74 ASP A O 1
ATOM 595 N N . PHE A 1 75 ? -11.575 6.992 3.941 1.00 98.38 75 PHE A N 1
ATOM 596 C CA . PHE A 1 75 ? -12.042 6.111 5.014 1.00 98.38 75 PHE A CA 1
ATOM 597 C C . PHE A 1 75 ? -12.375 6.885 6.296 1.00 98.38 75 PHE A C 1
ATOM 599 O O . PHE A 1 75 ? -13.470 6.734 6.841 1.00 98.38 75 PHE A O 1
ATOM 606 N N . TYR A 1 76 ? -11.450 7.736 6.749 1.00 97.81 76 TYR A N 1
ATOM 607 C CA . TYR A 1 76 ? -11.576 8.505 7.986 1.00 97.81 76 TYR A CA 1
ATOM 608 C C . TYR A 1 76 ? -12.814 9.408 7.997 1.00 97.81 76 TYR A C 1
ATOM 610 O O . TYR A 1 76 ? -13.541 9.451 8.987 1.00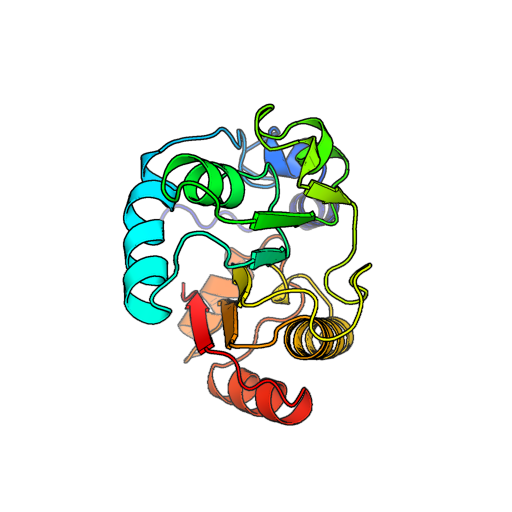 97.81 76 TYR A O 1
ATOM 618 N N . ARG A 1 77 ? -13.080 10.123 6.897 1.00 97.31 77 ARG A N 1
ATOM 619 C CA . ARG A 1 77 ? -14.201 11.076 6.842 1.00 97.31 77 ARG A CA 1
ATOM 620 C C . ARG A 1 77 ? -15.546 10.441 6.500 1.00 97.31 77 ARG A C 1
ATOM 622 O O . ARG A 1 77 ? -16.575 11.025 6.825 1.00 97.31 77 ARG A O 1
ATOM 629 N N . MET A 1 78 ? -15.558 9.299 5.808 1.00 97.56 78 MET A N 1
ATOM 630 C CA . MET A 1 78 ? -16.800 8.644 5.376 1.00 97.56 78 MET A CA 1
ATOM 631 C C . MET A 1 78 ? -17.366 7.686 6.428 1.00 97.56 78 MET A C 1
ATOM 633 O O . MET A 1 78 ? -18.562 7.401 6.393 1.00 97.56 78 MET A O 1
ATOM 637 N N . ILE A 1 79 ? -16.538 7.189 7.355 1.00 97.25 79 ILE A N 1
ATOM 638 C CA . ILE A 1 79 ? -16.943 6.200 8.360 1.00 97.25 79 ILE A CA 1
ATOM 639 C C . ILE A 1 79 ? -16.598 6.723 9.754 1.00 97.25 79 ILE A C 1
ATOM 641 O O . ILE A 1 79 ? -15.488 6.552 10.258 1.00 97.25 79 ILE A O 1
ATOM 645 N N . GLU A 1 80 ? -17.579 7.353 10.398 1.00 96.75 80 GLU A N 1
ATOM 646 C CA . GLU A 1 80 ? -17.405 7.924 11.732 1.00 96.75 80 GLU A CA 1
ATOM 647 C C . GLU A 1 80 ? -16.953 6.860 12.749 1.00 96.75 80 GLU A C 1
ATOM 649 O O . GLU A 1 80 ? -17.598 5.826 12.947 1.00 96.75 80 GLU A O 1
ATOM 654 N N . GLY A 1 81 ? -15.824 7.117 13.412 1.00 97.62 81 GLY A N 1
ATOM 655 C CA . GLY A 1 81 ? -15.244 6.232 14.424 1.00 97.62 81 GLY A CA 1
ATOM 656 C C . GLY A 1 81 ? -14.470 5.027 13.877 1.00 97.62 81 GLY A C 1
ATOM 657 O O . GLY A 1 81 ? -14.085 4.160 14.666 1.00 97.62 81 GLY A O 1
ATOM 658 N N . LEU A 1 82 ? -14.219 4.949 12.567 1.00 98.38 82 LEU A N 1
ATOM 659 C CA . LEU A 1 82 ? -13.241 4.011 12.016 1.00 98.38 82 LEU A CA 1
ATOM 660 C C . LEU A 1 82 ? -11.824 4.406 12.454 1.00 98.38 82 LEU A C 1
ATOM 662 O O . LEU A 1 82 ? -11.435 5.572 12.376 1.00 98.38 82 LEU A O 1
ATOM 666 N N . LYS A 1 83 ? -11.027 3.429 12.889 1.00 98.62 83 LYS A N 1
ATOM 667 C CA . LYS A 1 83 ? -9.613 3.640 13.214 1.00 98.62 83 LYS A CA 1
ATOM 668 C C . LYS A 1 83 ? -8.777 3.395 11.969 1.00 98.62 83 LYS A C 1
ATOM 670 O O . LYS A 1 83 ? -8.716 2.274 11.474 1.00 98.62 83 LYS A O 1
ATOM 675 N N . VAL A 1 84 ? -8.121 4.431 11.475 1.00 98.69 84 VAL A N 1
ATOM 676 C CA . VAL A 1 84 ? -7.296 4.342 10.271 1.00 98.69 84 VAL A CA 1
ATOM 677 C C . VAL A 1 84 ? -5.816 4.380 10.628 1.00 98.69 84 VAL A C 1
ATOM 679 O O . VAL A 1 84 ? -5.409 5.029 11.593 1.00 98.69 84 VAL A O 1
ATOM 682 N N . SER A 1 85 ? -4.995 3.678 9.859 1.00 98.88 85 SER A N 1
ATOM 683 C CA . SER A 1 85 ? -3.543 3.815 9.895 1.00 98.88 85 SER A CA 1
ATOM 684 C C . SER A 1 85 ? -2.964 3.587 8.508 1.00 98.88 85 SER A C 1
ATOM 686 O O . SER A 1 85 ? -3.516 2.819 7.727 1.00 98.88 85 SER A O 1
ATOM 688 N N . GLY A 1 86 ? -1.847 4.226 8.187 1.00 98.81 86 GLY A N 1
ATOM 689 C CA . GLY A 1 86 ? -1.170 4.011 6.912 1.00 98.81 86 GLY A CA 1
ATOM 690 C C . GLY A 1 86 ? 0.338 3.961 7.064 1.00 98.81 86 GLY A C 1
ATOM 691 O O . GLY A 1 86 ? 0.903 4.573 7.969 1.00 98.81 86 GLY A O 1
ATOM 692 N N . ILE A 1 87 ? 0.999 3.236 6.172 1.00 98.88 87 ILE A N 1
ATOM 693 C CA . ILE A 1 87 ? 2.451 3.308 6.037 1.00 98.88 87 ILE A CA 1
ATOM 694 C C . ILE A 1 87 ? 2.845 3.506 4.586 1.00 98.88 87 ILE A C 1
ATOM 696 O O . ILE A 1 87 ? 2.179 3.001 3.686 1.00 98.88 87 ILE A O 1
ATOM 700 N N . ASP A 1 88 ? 3.950 4.199 4.360 1.00 98.81 88 ASP A N 1
ATOM 701 C CA . ASP A 1 88 ? 4.606 4.264 3.057 1.00 98.81 88 ASP A CA 1
ATOM 702 C C . ASP A 1 88 ? 6.124 4.330 3.248 1.00 98.81 88 ASP A C 1
ATOM 704 O O . ASP A 1 88 ? 6.602 4.837 4.261 1.00 98.81 88 ASP A O 1
ATOM 708 N N . ILE A 1 89 ? 6.899 3.834 2.283 1.00 98.50 89 ILE A N 1
ATOM 709 C CA . ILE A 1 89 ? 8.366 3.922 2.341 1.00 98.50 89 ILE A CA 1
ATOM 710 C C . ILE A 1 89 ? 8.859 5.356 2.084 1.00 98.50 89 ILE A C 1
ATOM 712 O O . ILE A 1 89 ? 9.983 5.710 2.436 1.00 98.50 89 ILE A O 1
ATOM 716 N N . SER A 1 90 ? 8.024 6.191 1.462 1.00 98.50 90 SER A N 1
ATOM 717 C CA . SER A 1 90 ? 8.361 7.552 1.075 1.00 98.50 90 SER A CA 1
ATOM 718 C C . SER A 1 90 ? 8.198 8.548 2.220 1.00 98.50 90 SER A C 1
ATOM 720 O O . SER A 1 90 ? 7.093 8.994 2.539 1.00 98.50 90 SER A O 1
ATOM 722 N N . GLU A 1 91 ? 9.322 9.030 2.751 1.00 98.38 91 GLU A N 1
ATOM 723 C CA . GLU A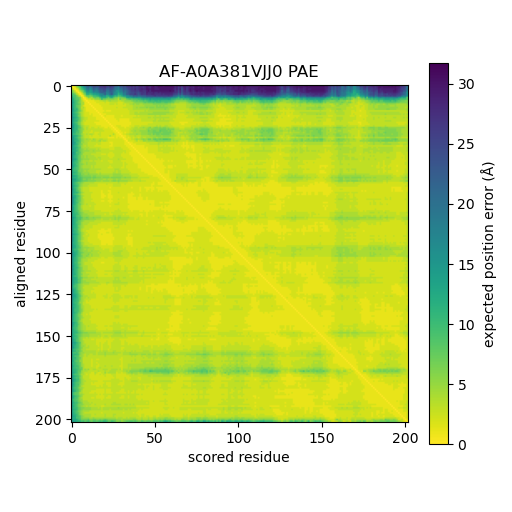 1 91 ? 9.338 10.201 3.638 1.00 98.38 91 GLU A CA 1
ATOM 724 C C . GLU A 1 91 ? 8.683 11.428 2.986 1.00 98.38 91 GLU A C 1
ATOM 726 O O . GLU A 1 91 ? 7.989 12.201 3.650 1.00 98.38 91 GLU A O 1
ATOM 731 N N . TYR A 1 92 ? 8.873 11.605 1.673 1.00 98.44 92 TYR A N 1
ATOM 732 C CA . TYR A 1 92 ? 8.277 12.715 0.936 1.00 98.44 92 TYR A CA 1
ATOM 733 C C . TYR A 1 92 ? 6.749 12.627 0.924 1.00 98.44 92 TYR A C 1
ATOM 735 O O . TYR A 1 92 ? 6.084 13.633 1.172 1.00 98.44 92 TYR A O 1
ATOM 743 N N . ALA A 1 93 ? 6.185 11.449 0.651 1.00 98.38 93 ALA A N 1
ATOM 744 C CA . ALA A 1 93 ? 4.740 11.267 0.597 1.00 98.38 93 ALA A CA 1
ATOM 745 C C . ALA A 1 93 ? 4.097 11.513 1.965 1.00 98.38 93 ALA A C 1
ATOM 747 O O . ALA A 1 93 ? 3.149 12.291 2.053 1.00 98.38 93 ALA A O 1
ATOM 748 N N . ILE A 1 94 ? 4.677 10.948 3.030 1.00 98.56 94 ILE A N 1
ATOM 749 C CA . ILE A 1 94 ? 4.191 11.130 4.403 1.00 98.56 94 ILE A CA 1
ATOM 750 C C . ILE A 1 94 ? 4.284 12.600 4.838 1.00 98.56 94 ILE A C 1
ATOM 752 O O . ILE A 1 94 ? 3.349 13.144 5.420 1.00 98.56 94 ILE A O 1
ATOM 756 N N . LYS A 1 95 ? 5.377 13.300 4.508 1.00 98.19 95 LYS A N 1
ATOM 757 C CA . LYS A 1 95 ? 5.529 14.730 4.827 1.00 98.19 95 LYS A CA 1
ATOM 758 C C . LYS A 1 95 ? 4.540 15.626 4.070 1.00 98.19 95 LYS A C 1
ATOM 760 O O . LYS A 1 95 ? 4.195 16.697 4.566 1.00 98.19 95 LYS A O 1
ATOM 765 N N . ASN A 1 96 ? 4.114 15.210 2.879 1.00 98.19 96 ASN A N 1
ATOM 766 C CA . ASN A 1 96 ? 3.205 15.956 2.004 1.00 98.19 96 ASN A CA 1
ATOM 767 C C . ASN A 1 96 ? 1.806 15.322 1.943 1.00 98.19 96 ASN A C 1
ATOM 769 O O . ASN A 1 96 ? 1.114 15.439 0.927 1.00 98.19 96 ASN A O 1
ATOM 773 N N . SER A 1 97 ? 1.400 14.626 3.003 1.00 97.88 97 SER A N 1
ATOM 774 C CA . SER A 1 97 ? 0.093 13.990 3.089 1.00 97.88 97 SER A CA 1
ATOM 775 C C . SER A 1 97 ? -1.041 14.992 3.292 1.00 97.88 97 SER A C 1
ATOM 777 O O . SER A 1 97 ? -0.835 16.178 3.566 1.00 97.88 97 SER A O 1
ATOM 779 N N . VAL A 1 98 ? -2.275 14.495 3.208 1.00 96.25 98 VAL A N 1
ATOM 780 C CA . VAL A 1 98 ? -3.446 15.236 3.691 1.00 96.25 98 VAL A CA 1
ATOM 781 C C . VAL A 1 98 ? -3.283 15.488 5.193 1.00 96.25 98 VAL A C 1
ATOM 783 O O . VAL A 1 98 ? -2.949 14.571 5.948 1.00 96.25 98 VAL A O 1
ATOM 786 N N . LYS A 1 99 ? -3.475 16.741 5.622 1.00 97.06 99 LYS A N 1
ATOM 787 C CA . LYS A 1 99 ? -3.153 17.188 6.988 1.00 97.06 99 LYS A CA 1
ATOM 788 C C . LYS A 1 99 ? -3.981 16.458 8.039 1.00 97.06 99 LYS A C 1
ATOM 790 O O . LYS A 1 99 ? -3.478 16.123 9.101 1.00 97.06 99 LYS A O 1
ATOM 795 N N . GLU A 1 100 ? -5.239 16.190 7.717 1.00 97.50 100 GLU A N 1
ATOM 796 C CA . GLU A 1 100 ? -6.230 15.567 8.587 1.00 97.50 100 GLU A CA 1
ATOM 797 C C . GLU A 1 100 ? -5.881 14.127 8.976 1.00 97.50 100 GLU A C 1
ATOM 799 O O . GLU A 1 100 ? -6.443 13.617 9.940 1.00 97.50 100 GLU A O 1
ATOM 804 N N . VAL A 1 101 ? -4.968 13.476 8.247 1.00 97.25 101 VAL A N 1
ATOM 805 C CA . VAL A 1 101 ? -4.556 12.090 8.519 1.00 97.25 101 VAL A CA 1
ATOM 806 C C . VAL A 1 101 ? -3.069 11.929 8.782 1.00 97.25 101 VAL A C 1
ATOM 808 O O . VAL A 1 101 ? -2.591 10.805 8.898 1.00 97.25 101 VAL A O 1
ATOM 811 N N . GLN A 1 102 ? -2.333 13.035 8.888 1.00 96.81 102 GLN A N 1
ATOM 812 C CA . GLN A 1 102 ? -0.885 13.005 9.055 1.00 96.81 102 GLN A CA 1
ATOM 813 C C . GLN A 1 102 ? -0.462 12.254 10.328 1.00 96.81 102 GLN A C 1
ATOM 815 O O . GLN A 1 102 ? 0.514 11.513 10.296 1.00 96.81 102 GLN A O 1
ATOM 820 N N . ASP A 1 103 ? -1.242 12.363 11.406 1.00 97.81 103 ASP A N 1
ATOM 821 C CA . ASP A 1 103 ? -0.992 11.660 12.673 1.00 97.81 103 ASP A CA 1
ATOM 822 C C . ASP A 1 103 ? -1.334 10.157 12.623 1.00 97.81 103 ASP A C 1
ATOM 824 O O . ASP A 1 103 ? -1.006 9.411 13.545 1.00 97.81 103 ASP A O 1
ATOM 828 N N . PHE A 1 104 ? -2.001 9.696 11.561 1.00 98.38 104 PHE A N 1
ATOM 829 C CA . PHE A 1 104 ? -2.387 8.293 11.376 1.00 98.38 104 PHE A CA 1
ATOM 830 C C . PHE A 1 104 ? -1.459 7.542 10.424 1.00 98.38 104 PHE A C 1
ATOM 832 O O . PHE A 1 104 ? -1.618 6.337 10.234 1.00 98.38 104 PHE A O 1
ATOM 839 N N . ILE A 1 105 ? -0.508 8.228 9.796 1.00 98.69 105 ILE A N 1
ATOM 840 C CA . ILE A 1 105 ? 0.384 7.624 8.813 1.00 98.69 105 ILE A CA 1
ATOM 841 C C . ILE A 1 105 ? 1.846 7.792 9.220 1.00 98.69 105 ILE A C 1
ATOM 843 O O . ILE A 1 105 ? 2.222 8.771 9.858 1.00 98.69 105 ILE A O 1
ATOM 847 N N . GLN A 1 106 ? 2.690 6.833 8.849 1.00 98.69 106 GLN A N 1
ATOM 848 C CA . GLN A 1 106 ? 4.112 6.860 9.193 1.00 98.69 106 GLN A CA 1
ATOM 849 C C . GLN A 1 106 ? 4.990 6.246 8.103 1.00 98.69 106 GLN A C 1
ATOM 851 O O . GLN A 1 106 ? 4.520 5.510 7.238 1.00 98.69 106 GLN A O 1
ATOM 856 N N . VAL A 1 107 ? 6.287 6.540 8.162 1.00 98.81 107 VAL A N 1
ATOM 857 C CA . VAL A 1 107 ? 7.265 5.954 7.242 1.00 98.81 107 VAL A CA 1
ATOM 858 C C . VAL A 1 107 ? 7.628 4.550 7.716 1.00 98.81 107 VAL A C 1
ATOM 860 O O . VAL A 1 107 ? 8.141 4.390 8.822 1.00 98.81 107 VAL A O 1
ATOM 863 N N . ALA A 1 108 ? 7.378 3.536 6.888 1.00 98.62 108 ALA A N 1
ATOM 864 C CA . ALA A 1 108 ? 7.798 2.157 7.138 1.00 98.62 108 ALA A CA 1
ATOM 865 C C . ALA A 1 108 ? 7.838 1.337 5.839 1.00 98.62 108 ALA A C 1
ATOM 867 O O . ALA A 1 108 ? 7.265 1.726 4.822 1.00 98.62 108 ALA A O 1
ATOM 868 N N . SER A 1 109 ? 8.503 0.180 5.877 1.00 98.38 109 SER A N 1
ATOM 869 C CA . SER A 1 109 ? 8.532 -0.753 4.748 1.00 98.38 109 SER A CA 1
ATOM 870 C C . SER A 1 109 ? 7.410 -1.780 4.850 1.00 98.38 109 SER A C 1
ATOM 872 O O . SER A 1 109 ? 7.116 -2.281 5.932 1.00 98.38 109 SER A O 1
ATOM 874 N N . ALA A 1 110 ? 6.819 -2.142 3.711 1.00 98.44 110 ALA A N 1
ATOM 875 C CA . ALA A 1 110 ? 5.750 -3.137 3.647 1.00 98.44 110 ALA A CA 1
ATOM 876 C C . ALA A 1 110 ? 6.198 -4.544 4.086 1.00 98.44 110 ALA A C 1
ATOM 878 O O . ALA A 1 110 ? 5.370 -5.327 4.531 1.00 98.44 110 ALA A O 1
ATOM 879 N N . ASP A 1 111 ? 7.492 -4.863 3.972 1.00 98.38 111 ASP A N 1
ATOM 880 C CA . ASP A 1 111 ? 8.079 -6.149 4.373 1.00 98.38 111 ASP A CA 1
ATOM 881 C C . ASP A 1 111 ? 8.600 -6.187 5.821 1.00 98.38 111 ASP A C 1
ATOM 883 O O . ASP A 1 111 ? 9.235 -7.168 6.216 1.00 98.38 111 ASP A O 1
ATOM 887 N N . ASN A 1 112 ? 8.341 -5.132 6.600 1.00 98.31 112 ASN A N 1
ATOM 888 C CA . ASN A 1 112 ? 8.665 -5.036 8.022 1.00 98.31 112 ASN A CA 1
ATOM 889 C C . ASN A 1 112 ? 7.744 -4.005 8.698 1.00 98.31 112 ASN A C 1
ATOM 891 O O . ASN A 1 112 ? 8.137 -2.854 8.924 1.00 98.31 112 ASN A O 1
ATOM 895 N N . LEU A 1 113 ? 6.498 -4.399 8.969 1.00 98.69 113 LEU A N 1
ATOM 896 C CA . LEU A 1 113 ? 5.480 -3.504 9.506 1.00 98.69 113 LEU A CA 1
ATOM 897 C C . LEU A 1 113 ? 5.708 -3.265 11.011 1.00 98.69 113 LEU A C 1
ATOM 899 O O . LEU A 1 113 ? 5.863 -4.223 11.771 1.00 98.69 113 LEU A O 1
ATOM 903 N N . PRO A 1 114 ? 5.665 -2.006 11.492 1.00 98.38 114 PRO A N 1
ATOM 904 C CA . PRO A 1 114 ? 5.954 -1.649 12.884 1.00 98.38 114 PRO A CA 1
ATOM 905 C C . PRO A 1 114 ? 4.734 -1.855 13.798 1.00 98.38 114 PRO A C 1
ATOM 907 O O . PRO A 1 114 ? 4.399 -1.000 14.617 1.00 98.38 114 PRO A O 1
ATOM 910 N N . TYR A 1 115 ? 4.032 -2.971 13.623 1.00 98.69 115 TYR A N 1
ATOM 911 C CA . TYR A 1 115 ? 2.801 -3.279 14.338 1.00 98.69 115 TYR A CA 1
ATOM 912 C C . TYR A 1 115 ? 2.845 -4.689 14.907 1.00 98.69 115 TYR A C 1
ATOM 914 O O . TYR A 1 115 ? 3.455 -5.588 14.331 1.00 98.69 115 TYR A O 1
ATOM 922 N N . GLU A 1 116 ? 2.173 -4.878 16.035 1.00 98.56 116 GLU A N 1
ATOM 923 C CA . GLU A 1 116 ? 2.006 -6.188 16.656 1.00 98.56 116 GLU A CA 1
ATOM 924 C C . GLU A 1 116 ? 1.082 -7.088 15.832 1.00 98.56 116 GLU A C 1
ATOM 926 O O . GLU A 1 116 ? 0.298 -6.625 14.999 1.00 98.56 116 GLU A O 1
ATOM 931 N N . ASP A 1 117 ? 1.164 -8.390 16.086 1.00 98.75 117 ASP A N 1
ATOM 932 C CA . ASP A 1 117 ? 0.271 -9.372 15.480 1.00 98.75 117 ASP A CA 1
ATOM 933 C C . ASP A 1 117 ? -1.180 -9.002 15.761 1.00 98.75 117 ASP A C 1
ATOM 935 O O . ASP A 1 117 ? -1.533 -8.604 16.877 1.00 98.75 117 ASP A O 1
ATOM 939 N N . ASN A 1 118 ? -2.047 -9.204 14.769 1.00 98.50 118 ASN A N 1
ATOM 940 C CA . ASN A 1 118 ? -3.469 -8.952 14.903 1.00 98.50 118 ASN A CA 1
ATOM 941 C C . ASN A 1 118 ? -3.726 -7.543 15.465 1.00 98.50 118 ASN A C 1
ATOM 943 O O . ASN A 1 118 ? -4.455 -7.408 16.442 1.00 98.50 118 ASN A O 1
ATOM 947 N N . SER A 1 119 ? -3.112 -6.484 14.948 1.00 98.50 119 SER A N 1
ATOM 948 C CA . SER A 1 119 ? -3.373 -5.110 15.406 1.00 98.50 119 SER A CA 1
ATOM 949 C C . SER A 1 119 ? -4.530 -4.448 14.652 1.00 98.50 119 SER A C 1
ATOM 951 O O . SER A 1 119 ? -5.194 -3.559 15.195 1.00 98.50 119 SER A O 1
ATOM 953 N N . PHE A 1 120 ? -4.810 -4.907 13.430 1.00 98.81 120 PHE A N 1
ATOM 954 C CA . PHE A 1 120 ? -5.849 -4.371 12.556 1.00 98.81 120 PHE A CA 1
ATOM 955 C C . PHE A 1 120 ? -6.940 -5.395 12.282 1.00 98.81 120 PHE A C 1
ATOM 957 O O . PHE A 1 120 ? -6.684 -6.593 12.183 1.00 98.81 120 PHE A O 1
ATOM 964 N N . ASP A 1 121 ? -8.174 -4.927 12.131 1.00 98.81 121 ASP A N 1
ATOM 965 C CA . ASP A 1 121 ? -9.235 -5.782 11.618 1.00 98.81 121 ASP A CA 1
ATOM 966 C C . ASP A 1 121 ? -9.004 -6.088 10.138 1.00 98.81 121 ASP A C 1
ATOM 968 O O . ASP A 1 121 ? -9.070 -7.256 9.750 1.00 98.81 121 ASP A O 1
ATOM 972 N N . TYR A 1 122 ? -8.641 -5.069 9.354 1.00 98.81 122 TYR A N 1
ATOM 973 C CA . TYR A 1 122 ? -8.379 -5.192 7.923 1.00 98.81 122 TYR A CA 1
ATOM 974 C C . TYR A 1 122 ? -7.054 -4.546 7.511 1.00 98.81 122 TYR A C 1
ATOM 976 O O . TYR A 1 122 ? -6.657 -3.517 8.059 1.00 98.81 122 TYR A O 1
ATOM 984 N N . ALA A 1 123 ? -6.382 -5.119 6.514 1.00 98.75 123 ALA A N 1
ATOM 985 C CA . ALA A 1 123 ? -5.201 -4.516 5.895 1.00 98.75 123 ALA A CA 1
ATOM 986 C C . ALA A 1 123 ? -5.340 -4.472 4.368 1.00 98.75 123 ALA A C 1
ATOM 988 O O . ALA A 1 123 ? -5.703 -5.460 3.738 1.00 98.75 123 ALA A O 1
ATOM 989 N N . ILE A 1 124 ? -5.044 -3.331 3.758 1.00 98.81 124 ILE A N 1
ATOM 990 C CA . ILE A 1 124 ? -5.090 -3.126 2.312 1.00 98.81 124 ILE A CA 1
ATOM 991 C C . ILE A 1 124 ? -3.680 -2.829 1.801 1.00 98.81 124 ILE A C 1
ATOM 993 O O . ILE A 1 124 ? -2.914 -2.135 2.463 1.00 98.81 124 ILE A O 1
ATOM 997 N N . SER A 1 125 ? -3.341 -3.304 0.602 1.00 98.69 125 SER A N 1
ATOM 998 C CA . SER A 1 125 ? -2.182 -2.813 -0.144 1.00 98.69 125 SER A CA 1
ATOM 999 C C . SER A 1 125 ? -2.479 -2.700 -1.639 1.00 98.69 125 SER A C 1
ATOM 1001 O O . SER A 1 125 ? -2.520 -3.697 -2.362 1.00 98.69 125 SER A O 1
ATOM 1003 N N . ILE A 1 126 ? -2.693 -1.479 -2.128 1.00 98.19 126 ILE A N 1
ATOM 1004 C CA . ILE A 1 126 ? -3.040 -1.238 -3.534 1.00 98.19 126 ILE A CA 1
ATOM 1005 C C . ILE A 1 126 ? -1.788 -0.874 -4.332 1.00 98.19 126 ILE A C 1
ATOM 1007 O O . ILE A 1 126 ? -1.208 0.185 -4.129 1.00 98.19 126 ILE A O 1
ATOM 1011 N N . THR A 1 127 ? -1.404 -1.709 -5.300 1.00 96.38 127 THR A N 1
ATOM 1012 C CA . THR A 1 127 ? -0.298 -1.444 -6.241 1.00 96.38 127 THR A CA 1
ATOM 1013 C C . THR A 1 127 ? 1.051 -1.118 -5.574 1.00 96.38 127 THR A C 1
ATOM 1015 O O . THR A 1 127 ? 1.852 -0.349 -6.101 1.00 96.38 127 THR A O 1
ATOM 1018 N N . THR A 1 128 ? 1.319 -1.726 -4.412 1.00 97.31 128 THR A N 1
ATOM 1019 C CA . THR A 1 128 ? 2.513 -1.426 -3.599 1.00 97.31 128 THR A CA 1
ATOM 1020 C C . THR A 1 128 ? 3.476 -2.599 -3.519 1.00 97.31 128 THR A C 1
ATOM 1022 O O . THR A 1 128 ? 4.645 -2.451 -3.874 1.00 97.31 128 THR A O 1
ATOM 1025 N N . VAL A 1 129 ? 3.020 -3.772 -3.058 1.00 98.06 129 VAL A N 1
ATOM 1026 C CA . VAL A 1 129 ? 3.925 -4.879 -2.684 1.00 98.06 129 VAL A CA 1
ATOM 1027 C C . VAL A 1 129 ? 4.809 -5.353 -3.839 1.00 98.06 129 VAL A C 1
ATOM 1029 O O . VAL A 1 129 ? 5.966 -5.686 -3.619 1.00 98.06 129 VAL A O 1
ATOM 1032 N N . HIS A 1 130 ? 4.327 -5.290 -5.084 1.00 97.56 130 HIS A N 1
ATOM 1033 C CA . HIS A 1 130 ? 5.079 -5.680 -6.284 1.00 97.56 130 HIS A CA 1
ATOM 1034 C C . HIS A 1 130 ? 6.298 -4.779 -6.593 1.00 97.56 130 HIS A C 1
ATOM 1036 O O . HIS A 1 130 ? 7.129 -5.113 -7.445 1.00 97.56 130 HIS A O 1
ATOM 1042 N N . ASN A 1 131 ? 6.438 -3.638 -5.907 1.00 97.62 131 ASN A N 1
ATOM 1043 C CA . ASN A 1 131 ? 7.631 -2.785 -5.957 1.00 97.62 131 ASN A CA 1
ATOM 1044 C C . ASN A 1 131 ? 8.824 -3.376 -5.186 1.00 97.62 131 ASN A C 1
ATOM 1046 O O . ASN A 1 131 ? 9.947 -2.876 -5.301 1.00 97.62 131 ASN A O 1
ATOM 1050 N N . LEU A 1 132 ? 8.601 -4.448 -4.425 1.00 98.31 132 LEU A N 1
ATOM 1051 C CA . LEU A 1 132 ? 9.640 -5.231 -3.770 1.00 98.31 132 LEU A CA 1
ATOM 1052 C C . LEU A 1 132 ? 10.164 -6.333 -4.696 1.00 98.31 132 LEU A C 1
ATOM 1054 O O . LEU A 1 132 ? 9.471 -6.812 -5.598 1.00 98.31 132 LEU A O 1
ATOM 1058 N N . GLU A 1 133 ? 11.402 -6.758 -4.443 1.00 98.19 133 GLU A N 1
ATOM 1059 C CA . GLU A 1 133 ? 11.910 -8.022 -4.985 1.00 98.19 133 GLU A CA 1
ATOM 1060 C C . GLU A 1 133 ? 11.063 -9.186 -4.461 1.00 98.19 133 GLU A C 1
ATOM 1062 O O . GLU A 1 133 ? 10.450 -9.073 -3.398 1.00 98.19 133 GLU A O 1
ATOM 1067 N N . ARG A 1 134 ? 11.061 -10.319 -5.168 1.00 98.12 134 ARG A N 1
ATOM 1068 C CA . ARG A 1 134 ? 10.201 -11.477 -4.866 1.00 98.12 134 ARG A CA 1
ATOM 1069 C C . ARG A 1 134 ? 10.196 -11.875 -3.384 1.00 98.12 134 ARG A C 1
ATOM 1071 O O . ARG A 1 134 ? 9.132 -12.076 -2.806 1.00 98.12 134 ARG A O 1
ATOM 1078 N N . ASP A 1 135 ? 11.369 -11.945 -2.757 1.00 98.44 135 ASP A N 1
ATOM 1079 C CA . ASP A 1 135 ? 11.492 -12.305 -1.338 1.00 98.44 135 ASP A CA 1
ATOM 1080 C C . ASP A 1 135 ? 10.870 -11.249 -0.414 1.00 98.44 135 ASP A C 1
ATOM 1082 O O . ASP A 1 135 ? 10.276 -11.582 0.612 1.00 98.44 135 ASP A O 1
ATOM 1086 N N . GLY A 1 136 ? 10.977 -9.971 -0.785 1.00 98.69 136 GLY A N 1
ATOM 1087 C CA . GLY A 1 136 ? 10.314 -8.868 -0.094 1.00 98.69 136 GLY A CA 1
ATOM 1088 C C . GLY A 1 136 ? 8.797 -8.919 -0.267 1.00 98.69 136 GLY A C 1
ATOM 1089 O O . GLY A 1 136 ? 8.078 -8.701 0.701 1.00 98.69 136 GLY A O 1
ATOM 1090 N N . VAL A 1 137 ? 8.297 -9.295 -1.450 1.00 98.81 137 VAL A N 1
ATOM 1091 C CA . VAL A 1 137 ? 6.858 -9.527 -1.669 1.00 98.81 137 VAL A CA 1
ATOM 1092 C C . VAL A 1 137 ? 6.344 -10.597 -0.710 1.00 98.81 137 VAL A C 1
ATOM 1094 O O . VAL A 1 137 ? 5.359 -10.370 -0.018 1.00 98.81 137 VAL A O 1
ATOM 1097 N N . ILE A 1 138 ? 7.030 -11.739 -0.613 1.00 98.88 138 ILE A N 1
ATOM 1098 C CA . ILE A 1 138 ? 6.633 -12.828 0.293 1.00 98.88 138 ILE A CA 1
ATOM 1099 C C . ILE A 1 138 ? 6.597 -12.353 1.747 1.00 98.88 138 ILE A C 1
ATOM 1101 O O . ILE A 1 138 ? 5.641 -12.645 2.463 1.00 98.88 138 ILE A O 1
ATOM 1105 N N . LYS A 1 139 ? 7.610 -11.599 2.186 1.00 98.81 139 LYS A N 1
ATOM 1106 C CA . LYS A 1 139 ? 7.629 -11.010 3.532 1.00 98.81 139 LYS A CA 1
ATOM 1107 C C . LYS A 1 139 ? 6.478 -10.031 3.745 1.00 98.81 139 LYS A C 1
ATOM 1109 O O . LYS A 1 139 ? 5.808 -10.131 4.761 1.00 98.81 139 LYS A O 1
ATOM 1114 N N . ALA A 1 140 ? 6.207 -9.144 2.791 1.00 98.81 140 ALA A N 1
ATOM 1115 C CA . ALA A 1 140 ? 5.119 -8.176 2.894 1.00 98.81 140 ALA A CA 1
ATOM 1116 C C . ALA A 1 140 ? 3.740 -8.846 2.963 1.00 98.81 140 ALA A C 1
ATOM 1118 O O . ALA A 1 140 ? 2.890 -8.438 3.749 1.00 98.81 140 ALA A O 1
ATOM 1119 N N . LEU A 1 141 ? 3.524 -9.912 2.190 1.00 98.88 141 LEU A N 1
ATOM 1120 C CA . LEU A 1 141 ? 2.301 -10.711 2.263 1.00 98.88 141 LEU A CA 1
ATOM 1121 C C . LEU A 1 141 ? 2.144 -11.394 3.627 1.00 98.88 141 LEU A C 1
ATOM 1123 O O . LEU A 1 141 ? 1.054 -11.385 4.193 1.00 98.88 141 LEU A O 1
ATOM 1127 N N . ARG A 1 142 ? 3.235 -11.929 4.187 1.00 98.81 142 ARG A N 1
ATOM 1128 C CA . ARG A 1 142 ? 3.235 -12.494 5.544 1.00 98.81 142 ARG A CA 1
ATOM 1129 C C . ARG A 1 142 ? 2.979 -11.437 6.610 1.00 98.81 142 ARG A C 1
ATOM 1131 O O . ARG A 1 142 ? 2.242 -11.706 7.547 1.00 98.81 142 ARG A O 1
ATOM 1138 N N . GLU A 1 143 ? 3.542 -10.243 6.463 1.00 98.81 143 GLU A N 1
ATOM 1139 C CA . GLU A 1 143 ? 3.281 -9.121 7.365 1.00 98.81 143 GLU A CA 1
ATOM 1140 C C . GLU A 1 143 ? 1.813 -8.683 7.309 1.00 98.81 143 GLU A C 1
ATOM 1142 O O . GLU A 1 143 ? 1.209 -8.473 8.357 1.00 98.81 143 GLU A O 1
ATOM 1147 N N . LEU A 1 144 ? 1.207 -8.613 6.116 1.00 98.69 144 LEU A N 1
ATOM 1148 C CA . LEU A 1 144 ? -0.225 -8.336 5.952 1.00 98.69 144 LEU A CA 1
ATOM 1149 C C . LEU A 1 144 ? -1.093 -9.373 6.678 1.00 98.69 144 LEU A C 1
ATOM 1151 O O . LEU A 1 144 ? -2.016 -8.989 7.396 1.00 98.69 144 LEU A O 1
ATOM 1155 N N . GLU A 1 145 ? -0.792 -10.666 6.536 1.00 98.38 145 GLU A N 1
ATOM 1156 C CA . GLU A 1 145 ? -1.476 -11.737 7.280 1.00 98.38 145 GLU A CA 1
ATOM 1157 C C . GLU A 1 145 ? -1.236 -11.627 8.790 1.00 98.38 145 GLU A C 1
ATOM 1159 O O . GLU A 1 145 ? -2.158 -11.807 9.576 1.00 98.38 145 GLU A O 1
ATOM 1164 N N . ARG A 1 146 ? -0.012 -11.296 9.212 1.00 98.69 146 ARG A N 1
ATOM 1165 C CA . ARG A 1 146 ? 0.355 -11.199 10.628 1.00 98.69 146 ARG A CA 1
ATOM 1166 C C . ARG A 1 146 ? -0.399 -10.080 11.339 1.00 98.69 146 ARG A C 1
ATOM 1168 O O . ARG A 1 146 ? -0.873 -10.281 12.455 1.00 98.69 146 ARG A O 1
ATOM 1175 N N . VAL A 1 147 ? -0.506 -8.900 10.727 1.00 98.81 147 VAL A N 1
ATOM 1176 C CA . VAL A 1 147 ? -1.115 -7.722 11.371 1.00 98.81 147 VAL A CA 1
ATOM 1177 C C . VAL A 1 147 ? -2.641 -7.673 11.238 1.00 98.81 147 VAL A C 1
ATOM 1179 O O . VAL A 1 147 ? -3.280 -6.949 12.005 1.00 98.81 147 VAL A O 1
ATOM 1182 N N . SER A 1 148 ? -3.239 -8.413 10.295 1.00 98.44 148 SER A N 1
ATOM 1183 C CA . SER A 1 148 ? -4.689 -8.402 10.043 1.00 98.44 148 SER A CA 1
ATOM 1184 C C . SER A 1 148 ? -5.423 -9.565 10.721 1.00 98.44 148 SER A C 1
ATOM 1186 O O . SER A 1 148 ? -4.935 -10.686 10.783 1.00 98.44 148 SER A O 1
ATOM 1188 N N . ARG A 1 149 ? -6.620 -9.290 11.255 1.00 97.81 149 ARG A N 1
ATOM 1189 C CA . ARG A 1 149 ? -7.445 -10.269 11.993 1.00 97.81 149 ARG A CA 1
ATOM 1190 C C . ARG A 1 149 ? -8.559 -10.883 11.161 1.00 97.81 149 ARG A C 1
ATOM 1192 O O . ARG A 1 149 ? -8.866 -12.063 11.313 1.00 97.81 149 ARG A O 1
ATOM 1199 N N . LYS A 1 150 ? -9.268 -10.042 10.404 1.00 98.06 150 LYS A N 1
ATOM 1200 C CA . LYS A 1 150 ? -10.523 -10.399 9.728 1.00 98.06 150 LYS A CA 1
ATOM 1201 C C . LYS A 1 150 ? -10.316 -10.587 8.231 1.00 98.06 150 LYS A C 1
ATOM 1203 O O . LYS A 1 150 ? -10.973 -11.439 7.643 1.00 98.06 150 LYS A O 1
ATOM 1208 N N . GLY A 1 151 ? -9.409 -9.825 7.626 1.00 97.62 151 GLY A N 1
ATOM 1209 C CA . GLY A 1 151 ? -9.048 -10.010 6.228 1.00 97.62 151 GLY A CA 1
ATOM 1210 C C . GLY A 1 151 ? -8.018 -9.009 5.735 1.00 97.62 151 GLY A C 1
ATOM 1211 O O . GLY A 1 151 ? -7.724 -8.004 6.383 1.00 97.62 151 GLY A O 1
ATOM 1212 N N . SER A 1 152 ? -7.494 -9.271 4.548 1.00 98.56 152 SER A N 1
ATOM 1213 C CA . SER A 1 152 ? -6.654 -8.323 3.835 1.00 98.56 152 SER A CA 1
ATOM 1214 C C . SER A 1 152 ? -7.015 -8.296 2.354 1.00 98.56 152 SER A C 1
ATOM 1216 O O . SER A 1 152 ? -7.643 -9.230 1.857 1.00 98.56 152 SER A O 1
ATOM 1218 N N . PHE A 1 153 ? -6.667 -7.211 1.665 1.00 98.69 153 PHE A N 1
ATOM 1219 C CA . PHE A 1 153 ? -6.878 -7.068 0.227 1.00 98.69 153 PHE A CA 1
ATOM 1220 C C . PHE A 1 153 ? -5.657 -6.456 -0.450 1.00 98.69 153 PHE A C 1
ATOM 1222 O O . PHE A 1 153 ? -5.184 -5.398 -0.029 1.00 98.69 153 PHE A O 1
ATOM 1229 N N . ILE A 1 154 ? -5.179 -7.066 -1.532 1.00 98.62 154 ILE A N 1
ATOM 1230 C CA . ILE A 1 154 ? -4.078 -6.508 -2.325 1.00 98.62 154 ILE A CA 1
ATOM 1231 C C . ILE A 1 154 ? -4.424 -6.329 -3.796 1.00 98.62 154 ILE A C 1
ATOM 1233 O O . ILE A 1 154 ? -5.231 -7.056 -4.372 1.00 98.62 154 ILE A O 1
ATOM 1237 N N . THR A 1 155 ? -3.722 -5.407 -4.449 1.00 98.25 155 THR A N 1
ATOM 1238 C CA . THR A 1 155 ? -3.659 -5.381 -5.911 1.00 98.25 155 THR A CA 1
ATOM 1239 C C . THR A 1 155 ? -2.225 -5.386 -6.406 1.00 98.25 155 THR A C 1
ATOM 1241 O O . THR A 1 155 ? -1.352 -4.703 -5.863 1.00 98.25 155 THR A O 1
ATOM 1244 N N . VAL A 1 156 ? -1.968 -6.186 -7.440 1.00 97.81 156 VAL A N 1
ATOM 1245 C CA . VAL A 1 156 ? -0.628 -6.359 -8.006 1.00 97.81 156 VAL A CA 1
ATOM 1246 C C . VAL A 1 156 ? -0.647 -6.394 -9.526 1.00 97.81 156 VAL A C 1
ATOM 1248 O O . VAL A 1 156 ? -1.612 -6.858 -10.134 1.00 97.81 156 VAL A O 1
ATOM 1251 N N . ASP A 1 157 ? 0.442 -5.915 -10.123 1.00 96.31 157 ASP A N 1
ATOM 1252 C CA . ASP A 1 157 ? 0.650 -5.947 -11.566 1.00 96.31 157 ASP A CA 1
ATOM 1253 C C . ASP A 1 157 ? 0.810 -7.394 -12.041 1.00 96.31 157 ASP A C 1
ATOM 1255 O O . ASP A 1 157 ? 1.678 -8.134 -11.562 1.00 96.31 157 ASP A O 1
ATOM 1259 N N . ALA A 1 158 ? -0.017 -7.803 -13.001 1.00 97.31 158 ALA A N 1
ATOM 1260 C CA . ALA A 1 158 ? 0.012 -9.148 -13.561 1.00 97.31 158 ALA A CA 1
ATOM 1261 C C . ALA A 1 158 ? -0.196 -9.153 -15.082 1.00 97.31 158 ALA A C 1
ATOM 1263 O O . ALA A 1 158 ? -0.536 -8.145 -15.701 1.00 97.31 158 ALA A O 1
ATOM 1264 N N . TYR A 1 159 ? 0.036 -10.311 -15.697 1.00 97.62 159 TYR A N 1
ATOM 1265 C CA . TYR A 1 159 ? -0.242 -10.564 -17.111 1.00 97.62 159 TYR A CA 1
ATOM 1266 C C . TYR A 1 159 ? -0.762 -11.994 -17.320 1.00 97.62 159 TYR A C 1
ATOM 1268 O O . TYR A 1 159 ? -0.519 -12.880 -16.500 1.00 97.62 159 TYR A O 1
ATOM 1276 N N . THR A 1 160 ? -1.475 -12.229 -18.424 1.00 97.81 160 THR A N 1
ATOM 1277 C CA . THR A 1 160 ? -1.999 -13.549 -18.834 1.00 97.81 160 THR A CA 1
ATOM 1278 C C . THR A 1 160 ? -1.396 -14.058 -20.144 1.00 97.81 160 THR A C 1
ATOM 1280 O O . THR A 1 160 ? -1.539 -15.223 -20.504 1.00 97.81 160 THR A O 1
ATOM 1283 N N . ASN A 1 161 ? -0.727 -13.185 -20.899 1.00 96.81 161 ASN A N 1
ATOM 1284 C CA . ASN A 1 161 ? -0.108 -13.519 -22.179 1.00 96.81 161 ASN A CA 1
ATOM 1285 C C . ASN A 1 161 ? 1.125 -12.642 -22.453 1.00 96.81 161 ASN A C 1
ATOM 1287 O O . ASN A 1 161 ? 1.405 -11.683 -21.730 1.00 96.81 161 ASN A O 1
ATOM 1291 N N . ASN A 1 162 ? 1.879 -12.987 -23.500 1.00 95.94 162 ASN A N 1
ATOM 1292 C CA . ASN A 1 162 ? 3.118 -12.289 -23.852 1.00 95.94 162 ASN A CA 1
ATOM 1293 C C . ASN A 1 162 ? 2.886 -10.827 -24.259 1.00 95.94 162 ASN A C 1
ATOM 1295 O O . ASN A 1 162 ? 3.686 -9.974 -23.887 1.00 95.94 162 ASN A O 1
ATOM 1299 N N . ASP A 1 163 ? 1.783 -10.517 -24.943 1.00 95.56 163 ASP A N 1
ATOM 1300 C CA . ASP A 1 163 ? 1.487 -9.141 -25.355 1.00 95.56 163 ASP A CA 1
ATOM 1301 C C . ASP A 1 163 ? 1.228 -8.244 -24.135 1.00 95.56 163 ASP A C 1
ATOM 1303 O O . ASP A 1 163 ? 1.661 -7.092 -24.089 1.00 95.56 163 ASP A O 1
ATOM 1307 N N . GLU A 1 164 ? 0.511 -8.753 -23.131 1.00 95.81 164 GLU A N 1
ATOM 1308 C CA . GLU A 1 164 ? 0.316 -8.074 -21.845 1.00 95.81 164 GLU A CA 1
ATOM 1309 C C . GLU A 1 164 ? 1.627 -7.929 -21.085 1.00 95.81 164 GLU A C 1
ATOM 1311 O O . GLU A 1 164 ? 1.916 -6.846 -20.581 1.00 95.81 164 GLU A O 1
ATOM 1316 N N . LYS A 1 165 ? 2.456 -8.979 -21.057 1.00 95.06 165 LYS A N 1
ATOM 1317 C CA . LYS A 1 165 ? 3.789 -8.919 -20.453 1.00 95.06 165 LYS A CA 1
ATOM 1318 C C . LYS A 1 165 ? 4.599 -7.776 -21.060 1.00 95.06 165 LYS A C 1
ATOM 1320 O O . LYS A 1 165 ? 5.078 -6.909 -20.333 1.00 95.06 165 LYS A O 1
ATOM 1325 N N . GLU A 1 166 ? 4.708 -7.725 -22.384 1.00 93.81 166 GLU A N 1
ATOM 1326 C CA . GLU A 1 166 ? 5.446 -6.675 -23.089 1.00 93.81 166 GLU A CA 1
ATOM 1327 C C . GLU A 1 166 ? 4.919 -5.272 -22.757 1.00 93.81 166 GLU A C 1
ATOM 1329 O O . GLU A 1 166 ? 5.713 -4.377 -22.452 1.00 93.81 166 GLU A O 1
ATOM 1334 N N . ARG A 1 167 ? 3.591 -5.076 -22.739 1.00 93.12 167 ARG A N 1
ATOM 1335 C CA . ARG A 1 167 ? 2.986 -3.790 -22.348 1.00 93.12 167 ARG A CA 1
ATOM 1336 C C . ARG A 1 167 ? 3.293 -3.425 -20.900 1.00 93.12 167 ARG A C 1
ATOM 1338 O O . ARG A 1 167 ? 3.670 -2.281 -20.643 1.00 93.12 167 ARG A O 1
ATOM 1345 N N . MET A 1 168 ? 3.193 -4.383 -19.980 1.00 91.50 168 MET A N 1
ATOM 1346 C CA . MET A 1 168 ? 3.471 -4.152 -18.566 1.00 91.50 168 MET A CA 1
ATOM 1347 C C . MET A 1 168 ? 4.916 -3.694 -18.365 1.00 91.50 168 MET A C 1
ATOM 1349 O O . MET A 1 168 ? 5.153 -2.649 -17.769 1.00 91.50 168 MET A O 1
ATOM 1353 N N . TYR A 1 169 ? 5.901 -4.394 -18.938 1.00 90.31 169 TYR A N 1
ATOM 1354 C CA . TYR A 1 169 ? 7.311 -3.992 -18.824 1.00 90.31 169 TYR A CA 1
ATOM 1355 C C . TYR A 1 169 ? 7.611 -2.649 -19.509 1.00 90.31 169 TYR A C 1
ATOM 1357 O O . TYR A 1 169 ? 8.456 -1.880 -19.027 1.00 90.31 169 TYR A O 1
ATOM 1365 N N . ALA A 1 170 ? 6.914 -2.332 -20.605 1.00 89.06 170 ALA A N 1
ATOM 1366 C CA . ALA A 1 170 ? 7.056 -1.051 -21.291 1.00 89.06 170 ALA A CA 1
ATOM 1367 C C . ALA A 1 170 ? 6.553 0.135 -20.446 1.00 89.06 170 ALA A C 1
ATOM 1369 O O . ALA A 1 170 ? 7.150 1.213 -20.510 1.00 89.06 170 ALA A O 1
ATOM 1370 N N . TRP A 1 171 ? 5.482 -0.050 -19.665 1.00 85.62 171 TRP A N 1
ATOM 1371 C CA . TRP A 1 171 ? 4.870 0.997 -18.832 1.00 85.62 171 TRP A CA 1
ATOM 1372 C C . TRP A 1 171 ? 5.369 1.033 -17.391 1.00 85.62 171 TRP A C 1
ATOM 1374 O O . TRP A 1 171 ? 5.325 2.095 -16.770 1.00 85.62 171 TRP A O 1
ATOM 1384 N N . ASN A 1 172 ? 5.862 -0.093 -16.883 1.00 88.69 172 ASN A N 1
ATOM 1385 C CA . ASN A 1 172 ? 6.362 -0.221 -15.526 1.00 88.69 172 ASN A CA 1
ATOM 1386 C C . ASN A 1 172 ? 7.448 0.830 -15.240 1.00 88.69 172 ASN A C 1
ATOM 1388 O O . ASN A 1 172 ? 8.376 1.005 -16.029 1.00 88.69 172 ASN A O 1
ATOM 1392 N N . LEU A 1 173 ? 7.360 1.493 -14.091 1.00 88.88 173 LEU A N 1
ATOM 1393 C CA . LEU A 1 173 ? 8.395 2.393 -13.581 1.00 88.88 173 LEU A CA 1
ATOM 1394 C C . LEU A 1 173 ? 9.110 1.793 -12.368 1.00 88.88 173 LEU A C 1
ATOM 1396 O O . LEU A 1 173 ? 10.341 1.813 -12.305 1.00 88.88 173 LEU A O 1
ATOM 1400 N N . THR A 1 174 ? 8.341 1.239 -11.435 1.00 93.94 174 THR A N 1
ATOM 1401 C CA . THR A 1 174 ? 8.798 0.932 -10.078 1.00 93.94 174 THR A CA 1
ATOM 1402 C C . THR A 1 174 ? 8.744 -0.551 -9.732 1.00 93.94 174 THR A C 1
ATOM 1404 O O . THR A 1 174 ? 9.600 -1.002 -8.970 1.00 93.94 174 THR A O 1
ATOM 1407 N N . ALA A 1 175 ? 7.824 -1.318 -10.327 1.00 94.38 175 ALA A N 1
ATOM 1408 C CA . ALA A 1 175 ? 7.619 -2.726 -10.018 1.00 94.38 175 ALA A CA 1
ATOM 1409 C C . ALA A 1 175 ? 8.892 -3.536 -10.278 1.00 94.38 175 ALA A C 1
ATOM 1411 O O . ALA A 1 175 ? 9.546 -3.401 -11.322 1.00 94.38 175 ALA A O 1
ATOM 1412 N N . LYS A 1 176 ? 9.239 -4.386 -9.314 1.00 96.12 176 LYS A N 1
ATOM 1413 C CA . LYS A 1 176 ? 10.381 -5.305 -9.388 1.00 96.12 176 LYS A CA 1
ATOM 1414 C C . LYS A 1 176 ? 9.913 -6.745 -9.580 1.00 96.12 176 LYS A C 1
ATOM 1416 O O . LYS A 1 176 ? 10.580 -7.513 -10.265 1.00 96.12 176 LYS A O 1
ATOM 1421 N N . THR A 1 177 ? 8.722 -7.068 -9.078 1.00 97.31 177 THR A N 1
ATOM 1422 C CA . THR A 1 177 ? 8.087 -8.378 -9.232 1.00 97.31 177 THR A CA 1
ATOM 1423 C C . THR A 1 177 ? 6.811 -8.240 -10.058 1.00 97.31 177 THR A C 1
ATOM 1425 O O . THR A 1 177 ? 5.791 -7.794 -9.550 1.00 97.31 177 THR A O 1
ATOM 1428 N N . ILE A 1 178 ? 6.864 -8.626 -11.334 1.00 96.06 178 ILE A N 1
ATOM 1429 C CA . ILE A 1 178 ? 5.694 -8.711 -12.223 1.00 96.06 178 ILE A CA 1
ATOM 1430 C C . ILE A 1 178 ? 5.600 -10.158 -12.693 1.00 96.06 178 ILE A C 1
ATOM 1432 O O . ILE A 1 178 ? 6.519 -10.654 -13.349 1.00 96.06 178 ILE A O 1
ATOM 1436 N N . LEU A 1 179 ? 4.501 -10.830 -12.370 1.00 97.69 179 LEU A N 1
ATOM 1437 C CA . LEU A 1 179 ? 4.330 -12.261 -12.610 1.00 97.69 179 LEU A CA 1
ATOM 1438 C C . LEU A 1 179 ? 3.090 -12.539 -13.461 1.00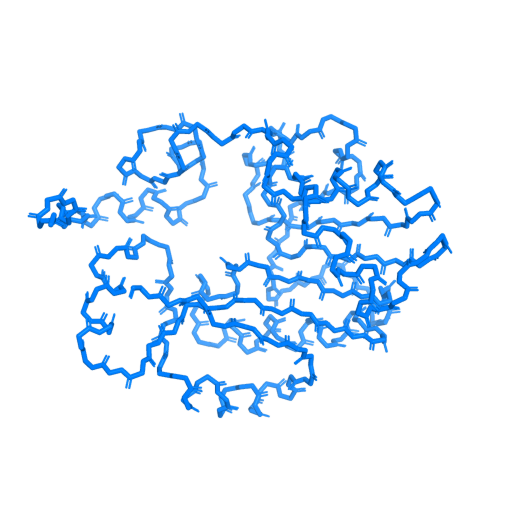 97.69 179 LEU A C 1
ATOM 1440 O O . LEU A 1 179 ? 2.159 -11.731 -13.529 1.00 97.69 179 LEU A O 1
ATOM 1444 N N . HIS A 1 180 ? 3.071 -13.703 -14.107 1.00 98.12 180 HIS A N 1
ATOM 1445 C CA . HIS A 1 180 ? 1.845 -14.224 -14.689 1.00 98.12 180 HIS A CA 1
ATOM 1446 C C . HIS A 1 180 ? 0.807 -14.462 -13.579 1.00 98.12 180 HIS A C 1
ATOM 1448 O O . HIS A 1 180 ? 1.168 -14.785 -12.447 1.00 98.12 180 HIS A O 1
ATOM 1454 N N . VAL A 1 181 ? -0.490 -14.361 -13.879 1.00 98.44 181 VAL A N 1
ATOM 1455 C CA . VAL A 1 181 ? -1.559 -14.558 -12.873 1.00 98.44 181 VAL A CA 1
ATOM 1456 C C . VAL A 1 181 ? -1.468 -15.902 -12.136 1.00 98.44 181 VAL A C 1
ATOM 1458 O O . VAL A 1 181 ? -1.803 -15.984 -10.959 1.00 98.44 181 VAL A O 1
ATOM 1461 N N . ASP A 1 182 ? -0.992 -16.957 -12.798 1.00 98.50 182 ASP A N 1
ATOM 1462 C CA . ASP A 1 182 ? -0.807 -18.269 -12.159 1.00 98.50 182 ASP A CA 1
ATOM 1463 C C . ASP A 1 182 ? 0.446 -18.327 -11.279 1.00 98.50 182 ASP A C 1
ATOM 1465 O O . ASP A 1 182 ? 0.417 -18.935 -10.214 1.00 98.50 182 ASP A O 1
ATOM 1469 N N . GLU A 1 183 ? 1.517 -17.632 -11.663 1.00 98.50 183 GLU A N 1
ATOM 1470 C CA . GLU A 1 183 ? 2.723 -17.506 -10.839 1.00 98.50 183 GLU A CA 1
ATOM 1471 C C . GLU A 1 183 ? 2.442 -16.687 -9.570 1.00 98.50 183 GLU A C 1
ATOM 1473 O O . GLU A 1 183 ? 2.935 -17.028 -8.496 1.00 98.50 183 GLU A O 1
ATOM 1478 N N . TRP A 1 184 ? 1.598 -15.652 -9.663 1.00 98.50 184 TRP A N 1
ATOM 1479 C CA . TRP A 1 184 ? 1.115 -14.921 -8.493 1.00 98.50 184 TRP A CA 1
ATOM 1480 C C . TRP A 1 184 ? 0.338 -15.820 -7.529 1.00 98.50 184 TRP A C 1
ATOM 1482 O O . TRP A 1 184 ? 0.590 -15.776 -6.328 1.00 98.50 184 TRP A O 1
ATOM 1492 N N . LYS A 1 185 ? -0.565 -16.673 -8.032 1.00 98.69 185 LYS A N 1
ATOM 1493 C CA . LYS A 1 185 ? -1.307 -17.626 -7.186 1.00 98.69 185 LYS A CA 1
ATOM 1494 C C . LYS A 1 185 ? -0.374 -18.592 -6.458 1.00 98.69 185 LYS A C 1
ATOM 1496 O O . LYS A 1 185 ? -0.619 -18.894 -5.293 1.00 98.69 185 LYS A O 1
ATOM 1501 N N . GLU A 1 186 ? 0.679 -19.080 -7.114 1.00 98.69 186 GLU A N 1
ATOM 1502 C CA . GLU A 1 186 ? 1.677 -19.929 -6.452 1.00 98.69 186 GLU A CA 1
ATOM 1503 C C . GLU A 1 186 ? 2.485 -19.152 -5.404 1.00 98.69 186 GLU A C 1
ATOM 1505 O O . GLU A 1 186 ? 2.695 -19.654 -4.301 1.00 98.69 186 GLU A O 1
ATOM 1510 N N . LEU A 1 187 ? 2.857 -17.899 -5.688 1.00 98.69 187 LEU A N 1
ATOM 1511 C CA . LEU A 1 187 ? 3.542 -17.041 -4.719 1.00 98.69 187 LEU A CA 1
ATOM 1512 C C . LEU A 1 187 ? 2.664 -16.746 -3.493 1.00 98.69 187 LEU A C 1
ATOM 1514 O O . LEU A 1 187 ? 3.163 -16.776 -2.371 1.00 98.69 187 LEU A O 1
ATOM 1518 N N . PHE A 1 188 ? 1.360 -16.518 -3.674 1.00 98.75 188 PHE A N 1
ATOM 1519 C CA . PHE A 1 188 ? 0.424 -16.338 -2.558 1.00 98.75 188 PHE A CA 1
ATOM 1520 C C . PHE A 1 188 ? 0.358 -17.577 -1.666 1.00 98.75 188 PHE A C 1
ATOM 1522 O O . PHE A 1 188 ? 0.401 -17.445 -0.445 1.00 98.75 188 PHE A O 1
ATOM 1529 N N . LYS A 1 189 ? 0.344 -18.782 -2.254 1.00 98.56 189 LYS A N 1
ATOM 1530 C CA . LYS A 1 189 ? 0.416 -20.034 -1.484 1.00 98.56 189 LYS A CA 1
ATOM 1531 C C . LYS A 1 189 ? 1.729 -20.152 -0.709 1.00 98.56 189 LYS A C 1
ATOM 1533 O O . LYS A 1 189 ? 1.702 -20.521 0.458 1.00 98.56 189 LYS A O 1
ATOM 1538 N N . GLU A 1 190 ? 2.864 -19.821 -1.325 1.00 98.50 190 GLU A N 1
ATOM 1539 C CA . GLU A 1 190 ? 4.188 -19.839 -0.674 1.00 98.50 190 GLU A CA 1
ATOM 1540 C C . GLU A 1 190 ? 4.296 -18.836 0.486 1.00 98.50 190 GLU A C 1
ATOM 1542 O O . GLU A 1 190 ? 4.928 -19.107 1.513 1.00 98.50 190 GLU A O 1
ATOM 1547 N N . ALA A 1 191 ? 3.667 -17.672 0.332 1.00 98.50 191 ALA A N 1
ATOM 1548 C CA . ALA A 1 191 ? 3.586 -16.654 1.370 1.00 98.50 191 ALA A CA 1
ATOM 1549 C C . ALA A 1 191 ? 2.526 -16.957 2.439 1.00 98.50 191 ALA A C 1
ATOM 1551 O O . ALA A 1 191 ? 2.451 -16.218 3.415 1.00 98.50 191 ALA A O 1
ATOM 1552 N N . GLU A 1 192 ? 1.734 -18.021 2.270 1.00 98.31 192 GLU A N 1
ATOM 1553 C CA . GLU A 1 192 ? 0.575 -18.349 3.110 1.00 98.31 192 GLU A CA 1
ATOM 1554 C C . GLU A 1 192 ? -0.471 -17.218 3.168 1.00 98.31 192 GLU A C 1
ATOM 1556 O O . GLU A 1 192 ? -1.214 -17.099 4.141 1.00 98.31 192 GLU A O 1
ATOM 1561 N N . TYR A 1 193 ? -0.546 -16.411 2.104 1.00 98.62 193 TYR A N 1
ATOM 1562 C CA . TYR A 1 193 ? -1.492 -15.310 1.957 1.00 98.62 193 TYR A CA 1
ATOM 1563 C C . TYR A 1 193 ? -2.903 -15.841 1.682 1.00 98.62 193 TYR A C 1
ATOM 1565 O O . TYR A 1 193 ? -3.110 -16.638 0.761 1.00 98.62 193 TYR A O 1
ATOM 1573 N N . LYS A 1 194 ? -3.875 -15.403 2.483 1.00 97.88 194 LYS A N 1
ATOM 1574 C CA . LYS A 1 194 ? -5.279 -15.846 2.449 1.00 97.88 194 LYS A CA 1
ATOM 1575 C C . LYS A 1 194 ? -6.243 -14.710 2.137 1.00 97.88 194 LYS A C 1
ATOM 1577 O O . LYS A 1 194 ? -7.419 -14.985 1.905 1.00 97.88 194 LYS A O 1
ATOM 1582 N N . GLY A 1 195 ? -5.763 -13.469 2.159 1.00 97.88 195 GLY A N 1
ATOM 1583 C CA . GLY A 1 195 ? -6.548 -12.306 1.784 1.00 97.88 195 GLY A CA 1
ATOM 1584 C C . GLY A 1 195 ? -7.005 -12.309 0.327 1.00 97.88 195 GLY A C 1
ATOM 1585 O O . GLY A 1 195 ? -6.541 -13.072 -0.527 1.00 97.88 195 GLY A O 1
ATOM 1586 N N . ASP A 1 196 ? -7.942 -11.412 0.056 1.00 98.31 196 ASP A N 1
ATOM 1587 C CA . ASP A 1 196 ? -8.470 -11.176 -1.275 1.00 98.31 196 ASP A CA 1
ATOM 1588 C C . ASP A 1 196 ? -7.431 -10.456 -2.144 1.00 98.31 196 ASP A C 1
ATOM 1590 O O . ASP A 1 196 ? -6.583 -9.700 -1.669 1.00 98.31 196 ASP A O 1
ATOM 1594 N N . TYR A 1 197 ? -7.494 -10.656 -3.455 1.00 98.38 197 TYR A N 1
ATOM 1595 C CA . TYR A 1 197 ? -6.575 -9.996 -4.374 1.00 98.38 197 TYR A CA 1
ATOM 1596 C C . TYR A 1 197 ? -7.248 -9.637 -5.692 1.00 98.38 197 TYR A C 1
ATOM 1598 O O . TYR A 1 197 ? -8.218 -10.266 -6.119 1.00 98.38 197 TYR A O 1
ATOM 1606 N N . TYR A 1 198 ? -6.692 -8.638 -6.369 1.00 97.81 198 TYR A N 1
ATOM 1607 C CA . TYR A 1 198 ? -7.085 -8.274 -7.723 1.00 97.81 198 TYR A CA 1
ATOM 1608 C C . TYR A 1 198 ? -5.870 -7.940 -8.593 1.00 97.81 198 TYR A C 1
ATOM 1610 O O . TYR A 1 198 ? -4.841 -7.458 -8.115 1.00 97.81 198 TYR A O 1
ATOM 1618 N N . TRP A 1 199 ? -5.989 -8.192 -9.894 1.00 97.31 199 TRP A N 1
ATOM 1619 C CA . TRP A 1 199 ? -4.914 -7.963 -10.854 1.00 97.31 199 TRP A CA 1
ATOM 1620 C C . TRP A 1 199 ? -5.030 -6.581 -11.484 1.00 97.31 199 TRP A C 1
ATOM 1622 O O . TRP A 1 199 ? -6.070 -6.234 -12.047 1.00 97.31 199 TRP A O 1
ATOM 1632 N N . PHE A 1 200 ? -3.942 -5.818 -11.463 1.00 93.81 200 PHE A N 1
ATOM 1633 C CA . PHE A 1 200 ? -3.790 -4.687 -12.364 1.00 93.81 200 PHE A CA 1
ATOM 1634 C C . PHE A 1 200 ? -3.180 -5.191 -13.678 1.00 93.81 200 PHE A C 1
ATOM 1636 O O . PHE A 1 200 ? -2.081 -5.744 -13.693 1.00 93.81 200 PHE A O 1
ATOM 1643 N N . MET A 1 201 ? -3.931 -5.052 -14.771 1.00 90.88 201 MET A N 1
ATOM 1644 C CA . MET A 1 201 ? -3.597 -5.594 -16.093 1.00 90.88 201 MET A CA 1
ATOM 1645 C C . MET A 1 201 ? -3.436 -4.445 -17.112 1.00 90.88 201 MET A C 1
ATOM 1647 O O . MET A 1 201 ? -4.115 -3.425 -16.962 1.00 90.88 201 MET A O 1
ATOM 1651 N N . PRO A 1 202 ? -2.583 -4.585 -18.146 1.00 81.75 202 PRO A N 1
ATOM 1652 C CA . PRO A 1 202 ? -2.217 -3.504 -19.066 1.00 81.75 202 PRO A CA 1
ATOM 1653 C C . PRO A 1 202 ? -3.033 -3.439 -20.370 1.00 81.75 202 PRO A C 1
ATOM 1655 O O . PRO A 1 202 ? -3.413 -4.495 -20.934 1.00 81.75 202 PRO A O 1
#

Nearest PDB structures (foldseek):
  3ege-assembly1_A  TM=7.659E-01  e=8.800E-08  Trichormus variabilis ATCC 29413
  3dli-assembly1_C  TM=7.297E-01  e=5.709E-06  Archaeoglobus fulgidus
  2avn-assembly1_A  TM=6.745E-01  e=8.565E-06  Thermotoga maritima MSB8
  8x8j-assembly1_A  TM=6.908E-01  e=1.362E-05  Acinetobacter baumannii
  5ufm-assembly1_A  TM=6.975E-01  e=6.511E-05  Burkholderia thailandensis E264

Foldseek 3Di:
DPDDLPQQDPVLLVQLQLVACCAACNCVSNHPNHNDADCVPQLVVVVVVCVVQVDAAPAEEEEEQCQQVNNVVNNPVVHDRYHYAYEHQYPRRLVNHDPVCSVRYDYDHLLDDPDAFQQGQEYEYEAPLQLDALVSSLSSLLVRNRNHDNAYEYEYEEDADPVQVVVCNSPDRRGPHYYHPVVVVVSCVVSVHDHHYDYDTD

Secondary structure (DSSP, 8-state):
------PPPHHHHHHHTTTSHHHHTS-TTTS-SS----HHHHTTTHHHHHHHHT--TT-EEEEET-TTTHHHHHHHHHSTT-EEEEEES-HHHHHTS-GGGGGGEEE-BTTB-SS-TT-EEEEEEES-GGGS-HHHHHHHHHHHHHHEEEEEEEEEEEESSHHHHHHHHHH-SS-S--EEHHHHHHHHHHTT--SEEEEE--